Protein AF-A0A7J4AAC1-F1 (afdb_monomer_lite)

Structure (mmCIF, N/CA/C/O backbone):
data_AF-A0A7J4AAC1-F1
#
_entry.id   AF-A0A7J4AAC1-F1
#
loop_
_atom_site.group_PDB
_atom_site.id
_atom_site.type_symbol
_atom_site.label_atom_id
_atom_site.label_alt_id
_atom_site.label_comp_id
_atom_site.label_asym_id
_atom_site.label_entity_id
_atom_site.label_seq_id
_atom_site.pdbx_PDB_ins_code
_atom_site.Cartn_x
_atom_site.Cartn_y
_atom_site.Cartn_z
_atom_site.occupancy
_atom_site.B_iso_or_equiv
_atom_site.auth_seq_id
_atom_site.auth_comp_id
_atom_site.auth_asym_id
_atom_site.auth_atom_id
_atom_site.pdbx_PDB_model_num
ATOM 1 N N . MET A 1 1 ? 1.947 -6.680 22.560 1.00 79.69 1 MET A N 1
ATOM 2 C CA . MET A 1 1 ? 0.975 -6.031 21.666 1.00 79.69 1 MET A CA 1
ATOM 3 C C . MET A 1 1 ? -0.283 -5.597 22.413 1.00 79.69 1 MET A C 1
ATOM 5 O O . MET A 1 1 ? -0.736 -4.481 22.220 1.00 79.69 1 MET A O 1
ATOM 9 N N . ASP A 1 2 ? -0.799 -6.415 23.330 1.00 78.94 2 ASP A N 1
ATOM 10 C CA . ASP A 1 2 ? -2.091 -6.221 24.012 1.00 78.94 2 ASP A CA 1
ATOM 11 C C . ASP A 1 2 ? -2.290 -4.839 24.656 1.00 78.94 2 ASP A C 1
ATOM 13 O O . ASP A 1 2 ? -3.347 -4.232 24.503 1.00 78.94 2 ASP A O 1
ATOM 17 N N . LYS A 1 3 ? -1.264 -4.293 25.327 1.00 81.19 3 LYS A N 1
ATOM 18 C CA . LYS A 1 3 ? -1.323 -2.933 25.897 1.00 81.19 3 LYS A CA 1
ATOM 19 C C . LYS A 1 3 ? -1.555 -1.856 24.833 1.00 81.19 3 LYS A C 1
ATOM 21 O O . LYS A 1 3 ? -2.343 -0.943 25.052 1.00 81.19 3 LYS A O 1
ATOM 26 N N . GLU A 1 4 ? -0.898 -1.979 23.679 1.00 81.88 4 GLU A N 1
ATOM 27 C CA . GLU A 1 4 ? -1.064 -1.025 22.579 1.00 81.88 4 GLU A CA 1
ATOM 28 C C . GLU A 1 4 ? -2.463 -1.157 21.963 1.00 81.88 4 GLU A C 1
ATOM 30 O O . GLU A 1 4 ? -3.120 -0.151 21.732 1.00 81.88 4 GLU A O 1
ATOM 35 N N . ILE A 1 5 ? -2.978 -2.382 21.802 1.00 86.69 5 ILE A N 1
ATOM 36 C CA . ILE A 1 5 ? -4.355 -2.635 21.340 1.00 86.69 5 ILE A CA 1
ATOM 37 C C . ILE A 1 5 ? -5.388 -1.953 22.249 1.00 86.69 5 ILE A C 1
ATOM 39 O O . ILE A 1 5 ? -6.292 -1.264 21.771 1.00 86.69 5 ILE A O 1
ATOM 43 N N . ILE A 1 6 ? -5.232 -2.099 23.566 1.00 84.50 6 ILE A N 1
ATOM 44 C CA . ILE A 1 6 ? -6.117 -1.473 24.554 1.00 84.50 6 ILE A CA 1
ATOM 45 C C . ILE A 1 6 ? -6.050 0.055 24.457 1.00 84.50 6 ILE A C 1
ATOM 47 O O . ILE A 1 6 ? -7.084 0.727 24.427 1.00 84.50 6 ILE A O 1
ATOM 51 N N . LYS A 1 7 ? -4.837 0.606 24.374 1.00 85.25 7 LYS A N 1
ATOM 52 C CA . LYS A 1 7 ? -4.599 2.044 24.222 1.00 85.25 7 LYS A CA 1
ATOM 53 C C . LYS A 1 7 ? -5.258 2.597 22.956 1.00 85.25 7 LYS A C 1
ATOM 55 O O . LYS A 1 7 ? -5.884 3.652 23.009 1.00 85.25 7 LYS A O 1
ATOM 60 N N . ILE A 1 8 ? -5.170 1.873 21.842 1.00 88.00 8 ILE A N 1
ATOM 61 C CA . ILE A 1 8 ? -5.812 2.238 20.576 1.00 88.00 8 ILE A CA 1
ATOM 62 C C . ILE A 1 8 ? -7.337 2.245 20.715 1.00 88.00 8 ILE A C 1
ATOM 64 O O . ILE A 1 8 ? -7.974 3.235 20.367 1.00 88.00 8 ILE A O 1
ATOM 68 N N . SER A 1 9 ? -7.930 1.190 21.278 1.00 87.00 9 SER A N 1
ATOM 69 C CA . SER A 1 9 ? -9.380 1.125 21.514 1.00 87.00 9 SER A CA 1
ATOM 70 C C . SER A 1 9 ? -9.881 2.286 22.389 1.00 87.00 9 SER A C 1
ATOM 72 O O . SER A 1 9 ? -10.909 2.895 22.090 1.00 87.00 9 SER A O 1
ATOM 74 N N . ASN A 1 10 ? -9.133 2.651 23.436 1.00 85.75 10 ASN A N 1
ATOM 75 C CA . ASN A 1 10 ? -9.459 3.800 24.284 1.00 85.75 10 ASN A CA 1
ATOM 76 C C . ASN A 1 10 ? -9.361 5.127 23.524 1.00 85.75 10 ASN A C 1
ATOM 78 O O . ASN A 1 10 ? -10.278 5.939 23.615 1.00 85.75 10 ASN A O 1
ATOM 82 N N . PHE A 1 11 ? -8.299 5.320 22.738 1.00 89.38 11 PHE A N 1
ATOM 83 C CA . PHE A 1 11 ? -8.146 6.500 21.891 1.00 89.38 11 PHE A CA 1
ATOM 84 C C . PHE A 1 11 ? -9.353 6.685 20.958 1.00 89.38 11 PHE A C 1
ATOM 86 O O . PHE A 1 11 ? -9.901 7.783 20.883 1.00 89.38 11 PHE A O 1
ATOM 93 N N . LEU A 1 12 ? -9.806 5.624 20.284 1.00 91.50 12 LEU A N 1
ATOM 94 C CA . LEU A 1 12 ? -10.961 5.685 19.378 1.00 91.50 12 LEU A CA 1
ATOM 95 C C . LEU A 1 12 ? -12.244 6.075 20.122 1.00 91.50 12 LEU A C 1
ATOM 97 O O . LEU A 1 12 ? -12.982 6.948 19.672 1.00 91.50 12 LEU A O 1
ATOM 101 N N . TYR A 1 13 ? -12.469 5.477 21.294 1.00 89.19 13 TYR A N 1
ATOM 102 C CA . TYR A 1 13 ? -13.625 5.779 22.135 1.00 89.19 13 TYR A CA 1
ATOM 103 C C . TYR A 1 13 ? -13.633 7.234 22.629 1.00 89.19 13 TYR A C 1
ATOM 105 O O . TYR A 1 13 ? -14.651 7.918 22.542 1.00 89.19 13 TYR A O 1
ATOM 113 N N . GLU A 1 14 ? -12.498 7.734 23.121 1.00 88.88 14 GLU A N 1
ATOM 114 C CA . GLU A 1 14 ? -12.356 9.121 23.584 1.00 88.88 14 GLU A CA 1
ATOM 115 C C . GLU A 1 14 ? -12.574 10.133 22.453 1.00 88.88 14 GLU A C 1
ATOM 117 O O . GLU A 1 14 ? -13.123 11.213 22.679 1.00 88.88 14 GLU A O 1
ATOM 122 N N . ASN A 1 15 ? -12.205 9.758 21.227 1.00 89.19 15 ASN A N 1
ATOM 123 C CA . ASN A 1 15 ? -12.440 10.550 20.024 1.00 89.19 15 ASN A CA 1
ATOM 124 C C . ASN A 1 15 ? -13.835 10.344 19.418 1.00 89.19 15 ASN A C 1
ATOM 126 O O . ASN A 1 15 ? -14.109 10.904 18.359 1.00 89.19 15 ASN A O 1
ATOM 130 N N . LYS A 1 16 ? -14.725 9.604 20.096 1.00 91.06 16 LYS A N 1
ATOM 131 C CA . LYS A 1 16 ? -16.104 9.340 19.661 1.00 91.06 16 LYS A CA 1
ATOM 132 C C . LYS A 1 16 ? -16.176 8.739 18.253 1.00 91.06 16 LYS A C 1
ATOM 134 O O . LYS A 1 16 ? -17.040 9.126 17.475 1.00 91.06 16 LYS A O 1
ATOM 139 N N . ALA A 1 17 ? -15.252 7.838 17.925 1.00 93.81 17 ALA A N 1
ATOM 140 C CA . ALA A 1 17 ? -15.344 7.071 16.690 1.00 93.81 17 ALA A CA 1
ATOM 141 C C . ALA A 1 17 ? -16.628 6.230 16.700 1.00 93.81 17 ALA A C 1
ATOM 143 O O . ALA A 1 17 ? -16.929 5.587 17.706 1.00 93.81 17 ALA A O 1
ATOM 144 N N . GLU A 1 18 ? -17.346 6.229 15.585 1.00 94.94 18 GLU A N 1
ATOM 145 C CA . GLU A 1 18 ? -18.536 5.412 15.355 1.00 94.94 18 GLU A CA 1
ATOM 146 C C . GLU A 1 18 ? -18.177 4.194 14.504 1.00 94.94 18 GLU A C 1
ATOM 148 O O . GLU A 1 18 ? -18.580 3.084 14.839 1.00 94.94 18 GLU A O 1
ATOM 153 N N . ILE A 1 19 ? -17.353 4.379 13.463 1.00 96.69 19 ILE A N 1
ATOM 154 C CA . ILE A 1 19 ? -16.975 3.311 12.526 1.00 96.69 19 ILE A CA 1
ATOM 155 C C . ILE A 1 19 ? -15.467 3.332 12.253 1.00 96.69 19 ILE A C 1
ATOM 157 O O . ILE A 1 19 ? -14.883 4.371 11.929 1.00 96.69 19 ILE A O 1
ATOM 161 N N . VAL A 1 20 ? -14.821 2.166 12.334 1.00 97.38 20 VAL A N 1
ATOM 162 C CA . VAL A 1 20 ? -13.373 2.007 12.138 1.00 97.38 20 VAL A CA 1
ATOM 163 C C . VAL A 1 20 ? -13.073 0.909 11.123 1.00 97.38 20 VAL A C 1
ATOM 165 O O . VAL A 1 20 ? -13.526 -0.223 11.262 1.00 97.38 20 VAL A O 1
ATOM 168 N N . ALA A 1 21 ? -12.247 1.213 10.120 1.00 97.75 21 ALA A N 1
ATOM 169 C CA . ALA A 1 21 ? -11.727 0.200 9.205 1.00 97.75 21 ALA A CA 1
ATOM 170 C C . ALA A 1 21 ? -10.462 -0.449 9.772 1.00 97.75 21 ALA A C 1
ATOM 172 O O . ALA A 1 21 ? -9.543 0.258 10.181 1.00 97.75 21 ALA A O 1
ATOM 173 N N . VAL A 1 22 ? -10.371 -1.778 9.746 1.00 97.38 22 VAL A N 1
ATOM 174 C CA . VAL A 1 22 ? -9.197 -2.519 10.231 1.00 97.38 22 VAL A CA 1
ATOM 175 C C . VAL A 1 22 ? -8.689 -3.463 9.146 1.00 97.38 22 VAL A C 1
ATOM 177 O O . VAL A 1 22 ? -9.465 -4.197 8.541 1.00 97.38 22 VAL A O 1
ATOM 180 N N . CYS A 1 23 ? -7.381 -3.461 8.890 1.00 95.50 23 CYS A N 1
ATOM 181 C CA . CYS A 1 23 ? -6.723 -4.418 8.000 1.00 95.50 23 CYS A CA 1
ATOM 182 C C . CYS A 1 23 ? -5.406 -4.916 8.604 1.00 95.50 23 CYS A C 1
ATOM 184 O O . CYS A 1 23 ? -4.897 -4.331 9.565 1.00 95.50 23 CYS A O 1
ATOM 186 N N . TYR A 1 24 ? -4.853 -5.999 8.061 1.00 93.88 24 TYR A N 1
ATOM 187 C CA . TYR A 1 24 ? -3.581 -6.559 8.522 1.00 93.88 24 TYR A CA 1
ATOM 188 C C . TYR A 1 24 ? -2.641 -6.915 7.369 1.00 93.88 24 TYR A C 1
ATOM 190 O O . TYR A 1 24 ? -3.056 -6.993 6.214 1.00 93.88 24 TYR A O 1
ATOM 198 N N . ASP A 1 25 ? -1.360 -7.121 7.675 1.00 87.25 25 ASP A N 1
ATOM 199 C CA . ASP A 1 25 ? -0.344 -7.393 6.654 1.00 87.25 25 ASP A CA 1
ATOM 200 C C . ASP A 1 25 ? -0.417 -8.804 6.051 1.00 87.25 25 ASP A C 1
ATOM 202 O O . ASP A 1 25 ? 0.127 -9.026 4.978 1.00 87.25 25 ASP A O 1
ATOM 206 N N . GLY A 1 26 ? -1.135 -9.745 6.665 1.00 87.38 26 GLY A N 1
ATOM 207 C CA . GLY A 1 26 ? -1.205 -11.143 6.226 1.00 87.38 26 GLY A CA 1
ATOM 208 C C . GLY A 1 26 ? -0.338 -12.109 7.035 1.00 87.38 26 GLY A C 1
ATOM 209 O O . GLY A 1 26 ? -0.399 -13.310 6.781 1.00 87.38 26 GLY A O 1
ATOM 210 N N . SER A 1 27 ? 0.442 -11.625 8.007 1.00 87.12 27 SER A N 1
ATOM 211 C CA . SER A 1 27 ? 1.155 -12.480 8.964 1.00 87.12 27 SER A CA 1
ATOM 212 C C . SER A 1 27 ? 0.205 -13.081 10.009 1.00 87.12 27 SER A C 1
ATOM 214 O O . SER A 1 27 ? -0.810 -12.483 10.374 1.00 87.12 27 SER A O 1
ATOM 216 N N . GLU A 1 28 ? 0.542 -14.265 10.533 1.00 87.38 28 GLU A N 1
ATOM 217 C CA . GLU A 1 28 ? -0.272 -14.948 11.554 1.00 87.38 28 GLU A CA 1
ATOM 218 C C . GLU A 1 28 ? -0.384 -14.137 12.853 1.00 87.38 28 GLU A C 1
ATOM 220 O O . GLU A 1 28 ? -1.451 -14.074 13.468 1.00 87.38 28 GLU A O 1
ATOM 225 N N . ILE A 1 29 ? 0.709 -13.479 13.256 1.00 88.19 29 ILE A N 1
ATOM 226 C CA . ILE A 1 29 ? 0.737 -12.625 14.448 1.00 88.19 29 ILE A CA 1
ATOM 227 C C . ILE A 1 29 ? -0.182 -11.421 14.240 1.00 88.19 29 ILE A C 1
ATOM 229 O O . ILE A 1 29 ? -1.033 -11.158 15.091 1.00 88.19 29 ILE A O 1
ATOM 233 N N . ALA A 1 30 ? -0.086 -10.743 13.090 1.00 89.75 30 ALA A N 1
ATOM 234 C CA . ALA A 1 30 ? -0.961 -9.616 12.791 1.00 89.75 30 ALA A CA 1
ATOM 235 C C . ALA A 1 30 ? -2.430 -10.038 12.685 1.00 89.75 30 ALA A C 1
ATOM 237 O O . ALA A 1 30 ? -3.295 -9.302 13.145 1.00 89.75 30 ALA A O 1
ATOM 238 N N . PHE A 1 31 ? -2.733 -11.228 12.153 1.00 91.94 31 PHE A N 1
ATOM 239 C CA . PHE A 1 31 ? -4.098 -11.761 12.126 1.00 91.94 31 PHE A CA 1
ATOM 240 C C . PHE A 1 31 ? -4.674 -11.929 13.538 1.00 91.94 31 PHE A C 1
ATOM 242 O O . PHE A 1 31 ? -5.797 -11.496 13.813 1.00 91.94 31 PHE A O 1
ATOM 249 N N . ARG A 1 32 ? -3.902 -12.520 14.460 1.00 91.81 32 ARG A N 1
ATOM 250 C CA . ARG A 1 32 ? -4.305 -12.654 15.867 1.00 91.81 32 ARG A CA 1
ATOM 251 C C . ARG A 1 32 ? -4.541 -11.285 16.503 1.00 91.81 32 ARG A C 1
ATOM 253 O O . ARG A 1 32 ? -5.591 -11.061 17.105 1.00 91.81 32 ARG A O 1
ATOM 260 N N . ASP A 1 33 ? -3.579 -10.382 16.356 1.00 92.19 33 ASP A N 1
ATOM 261 C CA . ASP A 1 33 ? -3.590 -9.073 17.007 1.00 92.19 33 ASP A CA 1
ATOM 262 C C . ASP A 1 33 ? -4.703 -8.173 16.439 1.00 92.19 33 ASP A C 1
ATOM 264 O O . ASP A 1 33 ? -5.372 -7.460 17.187 1.00 92.19 33 ASP A O 1
ATOM 268 N N . LYS A 1 34 ? -4.994 -8.294 15.139 1.00 94.88 34 LYS A N 1
ATOM 269 C CA . LYS A 1 34 ? -6.140 -7.670 14.473 1.00 94.88 34 LYS A CA 1
ATOM 270 C C . LYS A 1 34 ? -7.463 -8.157 15.051 1.00 94.88 34 LYS A C 1
ATOM 272 O O . LYS A 1 34 ? -8.285 -7.331 15.426 1.00 94.88 34 LYS A O 1
ATOM 277 N N . ASN A 1 35 ? -7.675 -9.468 15.174 1.00 93.06 35 ASN A N 1
ATOM 278 C CA . ASN A 1 35 ? -8.932 -9.992 15.726 1.00 93.06 35 ASN A CA 1
ATOM 279 C C . ASN A 1 35 ? -9.130 -9.585 17.195 1.00 93.06 35 ASN A C 1
ATOM 281 O O . ASN A 1 35 ? -10.248 -9.280 17.610 1.00 93.06 35 ASN A O 1
ATOM 285 N N . LEU A 1 36 ? -8.044 -9.539 17.975 1.00 92.38 36 LEU A N 1
ATOM 286 C CA . LEU A 1 36 ? -8.092 -9.040 19.347 1.00 92.38 36 LEU A CA 1
ATOM 287 C C . LEU A 1 36 ? -8.485 -7.557 19.378 1.00 92.38 36 LEU A C 1
ATOM 289 O O . LEU A 1 36 ? -9.367 -7.171 20.142 1.00 92.38 36 LEU A O 1
ATOM 293 N N . LEU A 1 37 ? -7.872 -6.735 18.525 1.00 93.12 37 LEU A N 1
ATOM 294 C CA . LEU A 1 37 ? -8.197 -5.318 18.401 1.00 93.12 37 LEU A CA 1
ATOM 295 C C . LEU A 1 37 ? -9.662 -5.085 18.022 1.00 93.12 37 LEU A C 1
ATOM 297 O O . LEU A 1 37 ? -10.329 -4.293 18.684 1.00 93.12 37 LEU A O 1
ATOM 301 N N . GLU A 1 38 ? -10.180 -5.790 17.016 1.00 94.44 38 GLU A N 1
ATOM 302 C CA . GLU A 1 38 ? -11.588 -5.688 16.615 1.00 94.44 38 GLU A CA 1
ATOM 303 C C . GLU A 1 38 ? -12.532 -6.008 17.776 1.00 94.44 38 GLU A C 1
ATOM 305 O O . GLU A 1 38 ? -13.480 -5.266 18.017 1.00 94.44 38 GLU A O 1
ATOM 310 N N . ALA A 1 39 ? -12.238 -7.053 18.555 1.00 89.88 39 ALA A N 1
ATOM 311 C CA . ALA A 1 39 ? -13.032 -7.399 19.731 1.00 89.88 39 ALA A CA 1
ATOM 312 C C . ALA A 1 39 ? -13.051 -6.271 20.778 1.00 89.88 39 ALA A C 1
ATOM 314 O O . ALA A 1 39 ? -14.107 -5.963 21.334 1.00 89.88 39 ALA A O 1
ATOM 315 N N . TYR A 1 40 ? -11.911 -5.615 21.025 1.00 91.06 40 TYR A N 1
ATOM 316 C CA . TYR A 1 40 ? -11.848 -4.460 21.926 1.00 91.06 40 TYR A CA 1
ATOM 317 C C . TYR A 1 40 ? -12.611 -3.246 21.384 1.00 91.06 40 TYR A C 1
ATOM 319 O O . TYR A 1 40 ? -13.262 -2.555 22.165 1.00 91.06 40 TYR A O 1
ATOM 327 N N . ILE A 1 41 ? -12.545 -2.977 20.078 1.00 92.81 41 ILE A N 1
ATOM 328 C CA . ILE A 1 41 ? -13.261 -1.870 19.421 1.00 92.81 41 ILE A CA 1
ATOM 329 C C . ILE A 1 41 ? -14.776 -2.095 19.502 1.00 92.81 41 ILE A C 1
ATOM 331 O O . ILE A 1 41 ? -15.488 -1.256 20.053 1.00 92.81 41 ILE A O 1
ATOM 335 N N . MET A 1 42 ? -15.258 -3.266 19.081 1.00 92.38 42 MET A N 1
ATOM 336 C CA . MET A 1 42 ? -16.681 -3.617 19.168 1.00 92.38 42 MET A CA 1
ATOM 337 C C . MET A 1 42 ? -17.173 -3.624 20.618 1.00 92.38 42 MET A C 1
ATOM 339 O O . MET A 1 42 ? -18.278 -3.170 20.901 1.00 92.38 42 MET A O 1
ATOM 343 N N . GLY A 1 43 ? -16.335 -4.055 21.570 1.00 88.31 43 GLY A N 1
ATOM 344 C CA . GLY A 1 43 ? -16.630 -3.990 23.004 1.00 88.31 43 GLY A CA 1
ATOM 345 C C . GLY A 1 43 ? -16.776 -2.566 23.568 1.00 88.31 43 GLY A C 1
ATOM 346 O O . GLY A 1 43 ? -17.256 -2.401 24.692 1.00 88.31 43 GLY A O 1
ATOM 347 N N . LYS A 1 44 ? -16.380 -1.528 22.815 1.00 87.69 44 LYS A N 1
ATOM 348 C CA . LYS A 1 44 ? -16.655 -0.113 23.125 1.00 87.69 44 LYS A CA 1
ATOM 349 C C . LYS A 1 44 ? -17.946 0.413 22.484 1.00 87.69 44 LYS A C 1
ATOM 351 O O . LYS A 1 44 ? -18.303 1.557 22.770 1.00 87.69 44 LYS A O 1
ATOM 356 N N . GLY A 1 45 ? -18.635 -0.402 21.684 1.00 89.69 45 GLY A N 1
ATOM 357 C CA . GLY A 1 45 ? -19.804 0.004 20.902 1.00 89.69 45 GLY A CA 1
ATOM 358 C C . GLY A 1 45 ? -19.441 0.731 19.607 1.00 89.69 45 GLY A C 1
ATOM 359 O O . GLY A 1 45 ? -20.198 1.588 19.177 1.00 89.69 45 GLY A O 1
ATOM 360 N N . ILE A 1 46 ? -18.259 0.454 19.050 1.00 93.69 46 ILE A N 1
ATOM 361 C CA . ILE A 1 46 ? -17.758 1.058 17.810 1.00 93.69 46 ILE A CA 1
ATOM 362 C C . ILE A 1 46 ? -17.824 -0.004 16.712 1.00 93.69 46 ILE A C 1
ATOM 364 O O . ILE A 1 46 ? -17.336 -1.121 16.918 1.00 93.69 46 ILE A O 1
ATOM 368 N N . ASP A 1 47 ? -18.393 0.341 15.564 1.00 96.75 47 ASP A N 1
ATOM 369 C CA . ASP A 1 47 ? -18.534 -0.568 14.433 1.00 96.75 47 ASP A CA 1
ATOM 370 C C . ASP A 1 47 ? -17.192 -0.785 13.725 1.00 96.75 47 ASP A C 1
ATOM 372 O O . ASP A 1 47 ? -16.328 0.098 13.651 1.00 96.75 47 ASP A O 1
ATOM 376 N N . VAL A 1 48 ? -17.011 -1.986 13.183 1.00 97.69 48 VAL A N 1
ATOM 377 C CA . VAL A 1 48 ? -15.781 -2.415 12.518 1.00 97.69 48 VAL A CA 1
ATOM 378 C C . VAL A 1 48 ? -16.050 -2.779 11.063 1.00 97.69 48 VAL A C 1
ATOM 380 O O . VAL A 1 48 ? -16.857 -3.658 10.758 1.00 97.69 48 VAL A O 1
ATOM 383 N N . ILE A 1 49 ? -15.273 -2.176 10.163 1.00 97.75 49 ILE A N 1
ATOM 384 C CA . ILE A 1 49 ? -15.144 -2.613 8.772 1.00 97.75 49 ILE A CA 1
ATOM 385 C C . ILE A 1 49 ? -13.869 -3.445 8.619 1.00 97.75 49 ILE A C 1
ATOM 387 O O . ILE A 1 49 ? -12.754 -2.918 8.591 1.00 97.75 49 ILE A O 1
ATOM 391 N N . ASP A 1 50 ? -14.035 -4.752 8.461 1.00 96.69 50 ASP A N 1
ATOM 392 C CA . ASP A 1 50 ? -12.950 -5.698 8.220 1.00 96.69 50 ASP A CA 1
ATOM 393 C C . ASP A 1 50 ? -12.495 -5.649 6.761 1.00 96.69 50 ASP A C 1
ATOM 395 O O . ASP A 1 50 ? -13.206 -6.086 5.847 1.00 96.69 50 ASP A O 1
ATOM 399 N N . CYS A 1 51 ? -11.295 -5.115 6.553 1.00 95.88 51 CYS A N 1
ATOM 400 C CA . CYS A 1 51 ? -10.670 -4.972 5.243 1.00 95.88 51 CYS A CA 1
ATOM 401 C C . CYS A 1 51 ? -9.759 -6.153 4.861 1.00 95.88 51 CYS A C 1
ATOM 403 O O . CYS A 1 51 ? -9.110 -6.088 3.814 1.00 95.88 51 CYS A O 1
ATOM 405 N N . ASP A 1 52 ? -9.699 -7.207 5.687 1.00 92.62 52 ASP A N 1
ATOM 406 C CA . ASP A 1 52 ? -8.819 -8.372 5.518 1.00 92.62 52 ASP A CA 1
ATOM 407 C C . ASP A 1 52 ? -7.338 -7.960 5.297 1.00 92.62 52 ASP A C 1
ATOM 409 O O . ASP A 1 52 ? -6.844 -7.011 5.918 1.00 92.62 52 ASP A O 1
ATOM 413 N N . ILE A 1 53 ? -6.597 -8.686 4.453 1.00 92.88 53 ILE A N 1
ATOM 414 C CA . ILE A 1 53 ? -5.196 -8.407 4.134 1.00 92.88 53 ILE A CA 1
ATOM 415 C C . ILE A 1 53 ? -5.107 -7.182 3.228 1.00 92.88 53 ILE A C 1
ATOM 417 O O . ILE A 1 53 ? -5.605 -7.191 2.096 1.00 92.88 53 ILE A O 1
ATOM 421 N N . CYS A 1 54 ? -4.407 -6.149 3.688 1.00 91.75 54 CYS A N 1
ATOM 422 C CA . CYS A 1 54 ? -4.186 -4.945 2.902 1.00 91.75 54 CYS A CA 1
ATOM 423 C C . CYS A 1 54 ? -2.884 -4.237 3.293 1.00 91.75 54 CYS A C 1
ATOM 425 O O . CYS A 1 54 ? -2.419 -4.322 4.428 1.00 91.75 54 CYS A O 1
ATOM 427 N N . ALA A 1 55 ? -2.267 -3.538 2.338 1.00 90.00 55 ALA A N 1
ATOM 428 C CA . ALA A 1 55 ? -1.092 -2.722 2.628 1.00 90.00 55 ALA A CA 1
ATOM 429 C C . ALA A 1 55 ? -1.500 -1.372 3.231 1.00 90.00 55 ALA A C 1
ATOM 431 O O . ALA A 1 55 ? -2.608 -0.874 3.015 1.00 90.00 55 ALA A O 1
ATOM 432 N N . LEU A 1 56 ? -0.568 -0.736 3.936 1.00 89.62 56 LEU A N 1
ATOM 433 C CA . LEU A 1 56 ? -0.811 0.523 4.633 1.00 89.62 56 LEU A CA 1
ATOM 434 C C . LEU A 1 56 ? -1.222 1.641 3.654 1.00 89.62 56 LEU A C 1
ATOM 436 O O . LEU A 1 56 ? -2.170 2.385 3.906 1.00 89.62 56 LEU A O 1
ATOM 440 N N . ASN A 1 57 ? -0.581 1.716 2.485 1.00 86.56 57 ASN A N 1
ATOM 441 C CA . ASN A 1 57 ? -0.958 2.674 1.442 1.00 86.56 57 ASN A CA 1
ATOM 442 C C . ASN A 1 57 ? -2.340 2.392 0.822 1.00 86.56 57 ASN A C 1
ATOM 444 O O . ASN A 1 57 ? -3.052 3.331 0.466 1.00 86.56 57 ASN A O 1
ATOM 448 N N . VAL A 1 58 ? -2.739 1.118 0.732 1.00 93.38 58 VAL A N 1
ATOM 449 C CA . VAL A 1 58 ? -4.051 0.697 0.212 1.00 93.38 58 VAL A CA 1
ATOM 450 C C . VAL A 1 58 ? -5.169 1.156 1.145 1.00 93.38 58 VAL A C 1
ATOM 452 O O . VAL A 1 58 ? -6.160 1.720 0.673 1.00 93.38 58 VAL A O 1
ATOM 455 N N . LEU A 1 59 ? -5.001 0.979 2.461 1.00 93.75 59 LEU A N 1
ATOM 456 C CA . LEU A 1 59 ? -5.962 1.476 3.449 1.00 93.75 59 LEU A CA 1
ATOM 457 C C . LEU A 1 59 ? -6.052 3.005 3.412 1.00 93.75 59 LEU A C 1
ATOM 459 O O . LEU A 1 59 ? -7.153 3.545 3.322 1.00 93.75 59 LEU A O 1
ATOM 463 N N . SER A 1 60 ? -4.902 3.693 3.391 1.00 91.94 60 SER A N 1
ATOM 464 C CA . SER A 1 60 ? -4.814 5.162 3.324 1.00 91.94 60 SER A CA 1
ATOM 465 C C . SER A 1 60 ? -5.632 5.738 2.167 1.00 91.94 60 SER A C 1
ATOM 467 O O . SER A 1 60 ? -6.436 6.647 2.362 1.00 91.94 60 SER A O 1
ATOM 469 N N . ALA A 1 61 ? -5.495 5.158 0.976 1.00 91.81 61 ALA A N 1
ATOM 470 C CA . ALA A 1 61 ? -6.227 5.583 -0.214 1.00 91.81 61 ALA A CA 1
ATOM 471 C C . ALA A 1 61 ? -7.722 5.205 -0.206 1.00 91.81 61 ALA A C 1
ATOM 473 O O . ALA A 1 61 ? -8.515 5.785 -0.949 1.00 91.81 61 ALA A O 1
ATOM 474 N N . SER A 1 62 ? -8.127 4.240 0.625 1.00 94.88 62 SER A N 1
ATOM 475 C CA . SER A 1 62 ? -9.495 3.708 0.645 1.00 94.88 62 SER A CA 1
ATOM 476 C C . SER A 1 62 ? -10.373 4.303 1.748 1.00 94.88 62 SER A C 1
ATOM 478 O O . SER A 1 62 ? -11.592 4.318 1.587 1.00 94.88 62 SER A O 1
ATOM 480 N N . ILE A 1 63 ? -9.794 4.841 2.830 1.00 91.56 63 ILE A N 1
ATOM 481 C CA . ILE A 1 63 ? -10.518 5.329 4.023 1.00 91.56 63 ILE A CA 1
ATOM 482 C C . ILE A 1 63 ? -11.689 6.253 3.684 1.00 91.56 63 ILE A C 1
ATOM 484 O O . ILE A 1 63 ? -12.813 6.015 4.118 1.00 91.56 63 ILE A O 1
ATOM 488 N N . LYS A 1 64 ? -11.469 7.263 2.834 1.00 90.94 64 LYS A N 1
ATOM 489 C CA . LYS A 1 64 ? -12.526 8.222 2.476 1.00 90.94 64 LYS A CA 1
ATOM 490 C C . LYS A 1 64 ? -13.706 7.570 1.743 1.00 90.94 64 LYS A C 1
ATOM 492 O O . LYS A 1 64 ? -14.807 8.104 1.759 1.00 90.94 64 LYS A O 1
ATOM 497 N N . LYS A 1 65 ? -13.475 6.454 1.045 1.00 93.19 65 LYS A N 1
ATOM 498 C CA . LYS A 1 65 ? -14.515 5.692 0.335 1.00 93.19 65 LYS A CA 1
ATOM 499 C C . LYS A 1 65 ? -15.167 4.626 1.204 1.00 93.19 65 LYS A C 1
ATOM 501 O O . LYS A 1 65 ? -16.288 4.235 0.903 1.00 93.19 65 LYS A O 1
ATOM 506 N N . LEU A 1 66 ? -14.465 4.161 2.234 1.00 94.38 66 LEU A N 1
ATOM 507 C CA . LEU A 1 66 ? -15.019 3.279 3.255 1.00 94.38 66 LEU A CA 1
ATOM 508 C C . LEU A 1 66 ? -15.986 4.021 4.188 1.00 94.38 66 LEU A C 1
ATOM 510 O O . LEU A 1 66 ? -16.834 3.360 4.772 1.00 94.38 66 LEU A O 1
ATOM 514 N N . ASP A 1 67 ? -15.888 5.356 4.242 1.00 94.62 67 ASP A N 1
ATOM 515 C CA . ASP A 1 67 ? -16.713 6.246 5.071 1.00 94.62 67 ASP A CA 1
ATOM 516 C C . ASP A 1 67 ? -16.581 5.928 6.566 1.00 94.62 67 ASP A C 1
ATOM 518 O O . ASP A 1 67 ? -17.550 5.682 7.271 1.00 94.62 67 ASP A O 1
ATOM 522 N N . VAL A 1 68 ? -15.326 5.877 7.019 1.00 95.62 68 VAL A N 1
ATOM 523 C CA . VAL A 1 68 ? -14.946 5.564 8.402 1.00 95.62 68 VAL A CA 1
ATOM 524 C C . VAL A 1 68 ? -14.269 6.752 9.072 1.00 95.62 68 VAL A C 1
ATOM 526 O O . VAL A 1 68 ? -13.636 7.583 8.409 1.00 95.62 68 VAL A O 1
ATOM 529 N N . ASP A 1 69 ? -14.333 6.798 10.400 1.00 95.88 69 ASP A N 1
ATOM 530 C CA . ASP A 1 69 ? -13.675 7.833 11.200 1.00 95.88 69 ASP A CA 1
ATOM 531 C C . ASP A 1 69 ? -12.162 7.623 11.260 1.00 95.88 69 ASP A C 1
ATOM 533 O O . ASP A 1 69 ? -11.379 8.579 11.205 1.00 95.88 69 ASP A O 1
ATOM 537 N N . PHE A 1 70 ? -11.751 6.355 11.344 1.00 96.06 70 PHE A N 1
ATOM 538 C CA . PHE A 1 70 ? -10.356 5.947 11.433 1.00 96.06 70 PHE A CA 1
ATOM 539 C C . PHE A 1 70 ? -10.084 4.677 10.628 1.00 96.06 70 PHE A C 1
ATOM 541 O O . PHE A 1 70 ? -10.944 3.809 10.478 1.00 96.06 70 PHE A O 1
ATOM 548 N N . GLY A 1 71 ? -8.850 4.557 10.143 1.00 95.50 71 GLY A N 1
ATOM 549 C CA . GLY A 1 71 ? -8.306 3.308 9.617 1.00 95.50 71 GLY A CA 1
ATOM 550 C C . GLY A 1 71 ? -7.200 2.779 10.520 1.00 95.50 71 GLY A C 1
ATOM 551 O O . GLY A 1 71 ? -6.397 3.560 11.025 1.00 95.50 71 GLY A O 1
ATOM 552 N N . ILE A 1 72 ? -7.127 1.467 10.712 1.00 95.44 72 ILE A N 1
ATOM 553 C CA . ILE A 1 72 ? -6.077 0.811 11.486 1.00 95.44 72 ILE A CA 1
ATOM 554 C C . ILE A 1 72 ? -5.439 -0.290 10.650 1.00 95.44 72 ILE A C 1
ATOM 556 O O . ILE A 1 72 ? -6.123 -1.159 10.115 1.00 95.44 72 ILE A O 1
ATOM 560 N N . SER A 1 73 ? -4.114 -0.264 10.555 1.00 92.06 73 SER A N 1
ATOM 561 C CA . SER A 1 73 ? -3.332 -1.313 9.908 1.00 92.06 73 SER A CA 1
ATOM 562 C C . SER A 1 73 ? -2.464 -2.007 10.944 1.00 92.06 73 SER A C 1
ATOM 564 O O . SER A 1 73 ? -1.649 -1.364 11.610 1.00 92.06 73 SER A O 1
ATOM 566 N N . VAL A 1 74 ? -2.672 -3.313 11.088 1.00 91.06 74 VAL A N 1
ATOM 567 C CA . VAL A 1 74 ? -1.947 -4.183 12.013 1.00 91.06 74 VAL A CA 1
ATOM 568 C C . VAL A 1 74 ? -0.880 -4.950 11.240 1.00 91.06 74 VAL A C 1
ATOM 570 O O . VAL A 1 74 ? -1.175 -5.678 10.297 1.00 91.06 74 VAL A O 1
ATOM 573 N N . LEU A 1 75 ? 0.371 -4.797 11.642 1.00 86.00 75 LEU A N 1
ATOM 574 C CA . LEU A 1 75 ? 1.503 -5.547 11.118 1.00 86.00 75 LEU A CA 1
ATOM 575 C C . LEU A 1 75 ? 2.100 -6.402 12.229 1.00 86.00 75 LEU A C 1
ATOM 577 O O . LEU A 1 75 ? 1.828 -6.166 13.405 1.00 86.00 75 LEU A O 1
ATOM 581 N N . GLU A 1 76 ? 2.955 -7.358 11.865 1.00 80.81 76 GLU A N 1
ATOM 582 C CA . GLU A 1 76 ? 3.520 -8.363 12.781 1.00 80.81 76 GLU A CA 1
ATOM 583 C C . GLU A 1 76 ? 4.033 -7.793 14.123 1.00 80.81 76 GLU A C 1
ATOM 585 O O . GLU A 1 76 ? 3.944 -8.455 15.151 1.00 80.81 76 GLU A O 1
ATOM 590 N N . ASN A 1 77 ? 4.545 -6.555 14.138 1.00 78.56 77 ASN A N 1
ATOM 591 C CA . ASN A 1 77 ? 5.078 -5.904 15.342 1.00 78.56 77 ASN A CA 1
ATOM 592 C C . ASN A 1 77 ? 4.695 -4.421 15.485 1.00 78.56 77 ASN A C 1
ATOM 594 O O . ASN A 1 77 ? 5.241 -3.722 16.338 1.00 78.56 77 ASN A O 1
ATOM 598 N N . GLU A 1 78 ? 3.789 -3.915 14.652 1.00 85.31 78 GLU A N 1
ATOM 599 C CA . GLU A 1 78 ? 3.476 -2.485 14.582 1.00 85.31 78 GLU A CA 1
ATOM 600 C C . GLU A 1 78 ? 1.985 -2.290 14.314 1.00 85.31 78 GLU A C 1
ATOM 602 O O . GLU A 1 78 ? 1.379 -3.064 13.580 1.00 85.31 78 GLU A O 1
ATOM 607 N N . ILE A 1 79 ? 1.393 -1.236 14.873 1.00 88.50 79 ILE A N 1
ATOM 608 C CA . ILE A 1 79 ? 0.023 -0.834 14.550 1.00 88.50 79 ILE A CA 1
ATOM 609 C C . ILE A 1 79 ? 0.042 0.636 14.149 1.00 88.50 79 ILE A C 1
ATOM 611 O O . ILE A 1 79 ? 0.581 1.479 14.867 1.00 88.50 79 ILE A O 1
ATOM 615 N N . PHE A 1 80 ? -0.558 0.945 13.004 1.00 89.00 80 PHE A N 1
ATOM 616 C CA . PHE A 1 80 ? -0.708 2.309 12.510 1.00 89.00 80 PHE A CA 1
ATOM 617 C C . PHE A 1 80 ? -2.171 2.723 12.559 1.00 89.00 80 PHE A C 1
ATOM 619 O O . PHE A 1 80 ? -3.030 1.980 12.091 1.00 89.00 80 PHE A O 1
ATOM 626 N N . ILE A 1 81 ? -2.440 3.931 13.057 1.00 91.69 81 ILE A N 1
ATOM 627 C CA . ILE A 1 81 ? -3.755 4.567 12.949 1.00 91.69 81 ILE A CA 1
ATOM 628 C C . ILE A 1 81 ? -3.701 5.662 11.899 1.00 91.69 81 ILE A C 1
ATOM 630 O O . ILE A 1 81 ? -2.734 6.422 11.825 1.00 91.69 81 ILE A O 1
ATOM 634 N N . MET A 1 82 ? -4.774 5.764 11.130 1.00 90.69 82 MET A N 1
ATOM 635 C CA . MET A 1 82 ? -5.037 6.825 10.183 1.00 90.69 82 MET A CA 1
ATOM 636 C C . MET A 1 82 ? -6.306 7.578 10.554 1.00 90.69 82 MET A C 1
ATOM 638 O O . MET A 1 82 ? -7.287 6.966 10.971 1.00 90.69 82 MET A O 1
ATOM 642 N N . ASN A 1 83 ? -6.303 8.894 10.359 1.00 90.81 83 ASN A N 1
ATOM 643 C CA . ASN A 1 83 ? -7.526 9.694 10.440 1.00 90.81 83 ASN A CA 1
ATOM 644 C C . ASN A 1 83 ? -8.452 9.432 9.233 1.00 90.81 83 ASN A C 1
ATOM 646 O O . ASN A 1 83 ? -8.056 8.781 8.266 1.00 90.81 83 ASN A O 1
ATOM 650 N N . ARG A 1 84 ? -9.651 10.027 9.241 1.00 92.31 84 ARG A N 1
ATOM 651 C CA . ARG A 1 84 ? -10.642 9.971 8.144 1.00 92.31 84 ARG A CA 1
ATOM 652 C C . ARG A 1 84 ? -10.160 10.443 6.765 1.00 92.31 84 ARG A C 1
ATOM 654 O O . ARG A 1 84 ? -10.885 10.319 5.779 1.00 92.31 84 ARG A O 1
ATOM 661 N N . TYR A 1 85 ? -8.981 11.055 6.684 1.00 89.62 85 TYR A N 1
ATOM 662 C CA . TYR A 1 85 ? -8.367 11.467 5.424 1.00 89.62 85 TYR A CA 1
ATOM 663 C C . TYR A 1 85 ? -7.355 10.437 4.918 1.00 89.62 85 TYR A C 1
ATOM 665 O O . TYR A 1 85 ? -7.017 10.467 3.745 1.00 89.62 85 TYR A O 1
ATOM 673 N N . GLY A 1 86 ? -6.925 9.489 5.753 1.00 85.25 86 GLY A N 1
ATOM 674 C CA . GLY A 1 86 ? -5.899 8.502 5.427 1.00 85.25 86 GLY A CA 1
ATOM 675 C C . GLY A 1 86 ? -4.495 8.887 5.888 1.00 85.25 86 GLY A C 1
ATOM 676 O O . GLY A 1 86 ? -3.525 8.238 5.492 1.00 85.25 86 GLY A O 1
ATOM 677 N N . GLU A 1 87 ? -4.355 9.928 6.711 1.00 88.00 87 GLU A N 1
ATOM 678 C CA . GLU A 1 87 ? -3.069 10.361 7.265 1.00 88.00 87 GLU A CA 1
ATOM 679 C C . GLU A 1 87 ? -2.719 9.570 8.518 1.00 88.00 87 GLU A C 1
ATOM 681 O O . GLU A 1 87 ? -3.532 9.486 9.436 1.00 88.00 87 GLU A O 1
ATOM 686 N N . ILE A 1 88 ? -1.488 9.056 8.588 1.00 86.38 88 ILE A N 1
ATOM 687 C CA . ILE A 1 88 ? -0.983 8.363 9.777 1.00 86.38 88 ILE A CA 1
ATOM 688 C C . ILE A 1 88 ? -0.844 9.350 10.940 1.00 86.38 88 ILE A C 1
ATOM 690 O O . ILE A 1 88 ? -0.170 10.374 10.813 1.00 86.38 88 ILE A O 1
ATOM 694 N N . ILE A 1 89 ? -1.418 9.000 12.090 1.00 85.88 89 ILE A N 1
ATOM 695 C CA . ILE A 1 89 ? -1.354 9.785 13.327 1.00 85.88 89 ILE A CA 1
ATOM 696 C C . ILE A 1 89 ? -0.555 9.052 14.413 1.00 85.88 89 ILE A C 1
ATOM 698 O O . ILE A 1 89 ? -0.562 7.825 14.494 1.00 85.88 89 ILE A O 1
ATOM 702 N N . LYS A 1 90 ? 0.155 9.809 15.261 1.00 70.94 90 LYS A N 1
ATOM 703 C CA . LYS A 1 90 ? 0.879 9.277 16.430 1.00 70.94 90 LYS A CA 1
ATOM 704 C C . LYS A 1 90 ? 0.000 9.353 17.677 1.00 70.94 90 LYS A C 1
ATOM 706 O O . LYS A 1 90 ? -0.614 10.388 17.918 1.00 70.94 90 LYS A O 1
ATOM 711 N N . ILE A 1 91 ? 0.009 8.304 18.500 1.00 61.44 91 ILE A N 1
ATOM 712 C CA . ILE A 1 91 ? -0.767 8.242 19.747 1.00 61.44 91 ILE A CA 1
ATOM 713 C C . ILE A 1 91 ? 0.163 8.317 2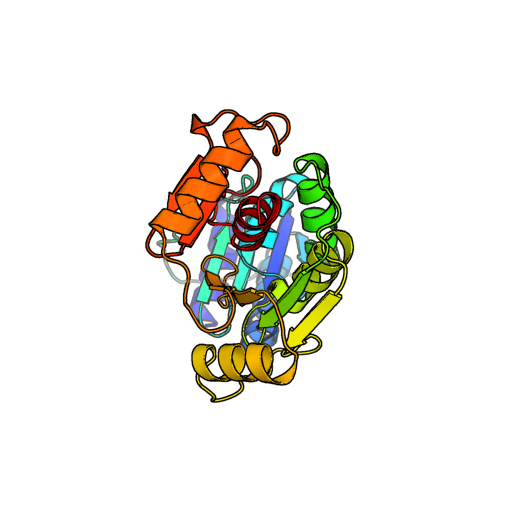0.963 1.00 61.44 91 ILE A C 1
ATOM 715 O O . ILE A 1 91 ? 0.990 7.426 21.175 1.00 61.44 91 ILE A O 1
ATOM 719 N N . ASN A 1 92 ? -0.050 9.316 21.822 1.00 51.19 92 ASN A N 1
ATOM 720 C CA . ASN A 1 92 ? 0.541 9.408 23.163 1.00 51.19 92 ASN A CA 1
ATOM 721 C C . ASN A 1 92 ? -0.582 9.263 24.213 1.00 51.19 92 ASN A C 1
ATOM 723 O O . ASN A 1 92 ? -1.565 9.988 24.102 1.00 51.19 92 ASN A O 1
ATOM 727 N N . GLY A 1 93 ? -0.463 8.404 25.242 1.00 47.62 93 GLY A N 1
ATOM 728 C CA . GLY A 1 93 ? -1.444 8.389 26.355 1.00 47.62 93 GLY A CA 1
ATOM 729 C C . GLY A 1 93 ? -1.659 7.065 27.111 1.00 47.62 93 GLY A C 1
ATOM 730 O O . GLY A 1 93 ? -1.253 6.030 26.604 1.00 47.62 93 GLY A O 1
ATOM 731 N N . LYS A 1 94 ? -2.260 7.168 28.319 1.00 36.84 94 LYS A N 1
ATOM 732 C CA . LYS A 1 94 ? -2.231 6.307 29.542 1.00 36.84 94 LYS A CA 1
ATOM 733 C C . LYS A 1 94 ? -2.999 4.961 29.524 1.00 36.84 94 LYS A C 1
ATOM 735 O O . LYS A 1 94 ? -3.929 4.774 28.750 1.00 36.84 94 LYS A O 1
ATOM 740 N N . ASP A 1 95 ? -2.654 4.102 30.497 1.00 43.34 95 ASP A N 1
ATOM 741 C CA . ASP A 1 95 ? -3.341 2.853 30.881 1.00 43.34 95 ASP A CA 1
ATOM 742 C C . ASP A 1 95 ? -4.494 3.080 31.891 1.00 43.34 95 ASP A C 1
ATOM 744 O O . ASP A 1 95 ? -4.290 3.758 32.896 1.00 43.34 95 ASP A O 1
ATOM 748 N N . GLU A 1 96 ? -5.666 2.474 31.641 1.00 32.94 96 GLU A N 1
ATOM 749 C CA . GLU A 1 96 ? -6.568 1.745 32.575 1.00 32.94 96 GLU A CA 1
ATOM 750 C C . GLU A 1 96 ? -7.903 1.400 31.869 1.00 32.94 96 GLU A C 1
ATOM 752 O O . GLU A 1 96 ? -8.338 2.114 30.963 1.00 32.94 96 GLU A O 1
ATOM 757 N N . PHE A 1 97 ? -8.562 0.287 32.241 1.00 37.38 97 PHE A N 1
ATOM 758 C CA . PHE A 1 97 ? -9.738 -0.238 31.523 1.00 37.38 97 PHE A CA 1
ATOM 759 C C . PHE A 1 97 ? -10.920 -0.610 32.435 1.00 37.38 97 PHE A C 1
ATOM 761 O O . PHE A 1 97 ? -10.770 -1.344 33.409 1.00 37.38 97 PHE A O 1
ATOM 768 N N . LYS A 1 98 ? -12.129 -0.203 32.023 1.00 35.78 98 LYS A N 1
ATOM 769 C CA . LYS A 1 98 ? -13.409 -0.866 32.327 1.00 35.78 98 LYS A CA 1
ATOM 770 C C . LYS A 1 98 ? -14.167 -1.058 31.009 1.00 35.78 98 LYS A C 1
ATOM 772 O O . LYS A 1 98 ? -14.394 -0.089 30.284 1.00 35.78 98 LYS A O 1
ATOM 777 N N . LEU A 1 99 ? -14.520 -2.305 30.681 1.00 39.50 99 LEU A N 1
ATOM 778 C CA . LEU A 1 99 ? -15.458 -2.615 29.594 1.00 39.50 99 LEU A CA 1
ATOM 779 C C . LEU A 1 99 ? -16.809 -1.962 29.921 1.00 39.50 99 LEU A C 1
ATOM 781 O O . LEU A 1 99 ? -17.239 -2.000 31.079 1.00 39.50 99 LEU A O 1
ATOM 785 N N . LYS A 1 100 ? -17.485 -1.382 28.920 1.00 46.84 100 LYS A N 1
ATOM 786 C CA . LYS A 1 100 ? -18.910 -1.068 29.069 1.00 46.84 100 LYS A CA 1
ATOM 787 C C . LYS A 1 100 ? -19.665 -2.383 29.288 1.00 46.84 100 LYS A C 1
ATOM 789 O O . LYS A 1 100 ? -19.267 -3.441 28.803 1.00 46.84 100 LYS A O 1
ATOM 794 N N . THR A 1 101 ? -20.745 -2.330 30.055 1.00 44.78 101 THR A N 1
ATOM 795 C CA . THR A 1 101 ? -21.687 -3.445 30.165 1.00 44.78 101 THR A CA 1
ATOM 796 C C . THR A 1 101 ? -22.214 -3.805 28.772 1.00 44.78 101 THR A C 1
ATOM 798 O O . THR A 1 101 ? -22.530 -2.914 27.993 1.00 44.78 101 THR A O 1
ATOM 801 N N . TRP A 1 102 ? -22.303 -5.109 28.487 1.00 48.34 102 TRP A N 1
ATOM 802 C CA . TRP A 1 102 ? -22.551 -5.795 27.201 1.00 48.34 102 TRP A CA 1
ATOM 803 C C . TRP A 1 102 ? -23.801 -5.388 26.374 1.00 48.34 102 TRP A C 1
ATOM 805 O O . TRP A 1 102 ? -24.216 -6.139 25.499 1.00 48.34 102 TRP A O 1
ATOM 815 N N . LYS A 1 103 ? -24.457 -4.255 26.644 1.00 46.38 103 LYS A N 1
ATOM 816 C CA . LYS A 1 103 ? -25.736 -3.878 26.019 1.00 46.38 103 LYS A CA 1
ATOM 817 C C . LYS A 1 103 ? -25.612 -3.184 24.654 1.00 46.38 103 LYS A C 1
ATOM 819 O O . LYS A 1 103 ? -26.613 -3.129 23.954 1.00 46.38 103 LYS A O 1
ATOM 824 N N . GLU A 1 104 ? -24.429 -2.700 24.273 1.00 67.81 104 GLU A N 1
ATOM 825 C CA . GLU A 1 104 ? -24.185 -1.977 23.009 1.00 67.81 104 GLU A CA 1
ATOM 826 C C . GLU A 1 104 ? -22.832 -2.416 22.420 1.00 67.81 104 GLU A C 1
ATOM 828 O O . GLU A 1 104 ? -21.809 -1.770 22.639 1.00 67.81 104 GLU A O 1
ATOM 833 N N . ILE A 1 105 ? -22.801 -3.580 21.765 1.00 80.44 105 ILE A N 1
ATOM 834 C CA . ILE A 1 105 ? -21.621 -4.074 21.035 1.00 80.44 105 ILE A CA 1
ATOM 835 C C . ILE A 1 105 ? -21.709 -3.548 19.605 1.00 80.44 105 ILE A C 1
ATOM 837 O O . ILE A 1 105 ? -22.780 -3.626 19.010 1.00 80.44 105 ILE A O 1
ATOM 841 N N . GLY A 1 106 ? -20.601 -3.026 19.079 1.00 82.56 106 GLY A N 1
ATOM 842 C CA . GLY A 1 106 ? -20.524 -2.578 17.689 1.00 82.56 106 GLY A CA 1
ATOM 843 C C . GLY A 1 106 ? -20.669 -3.736 16.703 1.00 82.56 106 GLY A C 1
ATOM 844 O O . GLY A 1 106 ? -20.333 -4.884 17.009 1.00 82.56 106 GLY A O 1
ATOM 845 N N . GLU A 1 107 ? -21.172 -3.439 15.515 1.00 90.88 107 GLU A N 1
ATOM 846 C CA . GLU A 1 107 ? -21.340 -4.410 14.442 1.00 90.88 107 GLU A CA 1
ATOM 847 C C . GLU A 1 107 ? -20.042 -4.613 13.653 1.00 90.88 107 GLU A C 1
ATOM 849 O O . GLU A 1 107 ? -19.121 -3.796 13.676 1.00 90.88 107 GLU A O 1
ATOM 854 N N . LYS A 1 108 ? -19.965 -5.739 12.936 1.00 93.44 108 LYS A N 1
ATOM 855 C CA . LYS A 1 108 ? -18.851 -6.052 12.043 1.00 93.44 108 LYS A CA 1
ATOM 856 C C . LYS A 1 108 ? -19.363 -6.346 10.643 1.00 93.44 108 LYS A C 1
ATOM 858 O O . LYS A 1 108 ? -20.125 -7.291 10.445 1.00 93.44 108 LYS A O 1
ATOM 863 N N . GLU A 1 109 ? -18.856 -5.607 9.667 1.00 94.50 109 GLU A N 1
ATOM 864 C CA . GLU A 1 109 ? -19.029 -5.905 8.245 1.00 94.50 109 GLU A CA 1
ATOM 865 C C . GLU A 1 109 ? -17.673 -6.127 7.565 1.00 94.50 109 GLU A C 1
ATOM 867 O O . GLU A 1 109 ? -16.626 -5.772 8.102 1.00 94.50 109 GLU A O 1
ATOM 872 N N . SER A 1 110 ? -17.673 -6.718 6.369 1.00 93.69 110 SER A N 1
ATOM 873 C CA . SER A 1 110 ? -16.457 -6.900 5.570 1.00 93.69 110 SER A CA 1
ATOM 874 C C . SER A 1 110 ? -16.549 -6.121 4.265 1.00 93.69 110 SER A C 1
ATOM 876 O O . SER A 1 110 ? -17.552 -6.205 3.551 1.00 93.69 110 SER A O 1
ATOM 878 N N . ARG A 1 111 ? -15.495 -5.365 3.937 1.00 93.06 111 ARG A N 1
ATOM 879 C CA . ARG A 1 111 ? -15.391 -4.595 2.690 1.00 93.06 111 ARG A CA 1
ATOM 880 C C . ARG A 1 111 ? -13.994 -4.716 2.094 1.00 93.06 111 ARG A C 1
ATOM 882 O O . ARG A 1 111 ? -12.994 -4.627 2.792 1.00 93.06 111 ARG A O 1
ATOM 889 N N . ASP A 1 112 ? -13.915 -4.858 0.775 1.00 93.00 112 ASP A N 1
ATOM 890 C CA . ASP A 1 112 ? -12.641 -5.060 0.078 1.00 93.00 112 ASP A CA 1
ATOM 891 C C . ASP A 1 112 ? -11.934 -3.727 -0.241 1.00 93.00 112 ASP A C 1
ATOM 893 O O . ASP A 1 112 ? -12.193 -3.080 -1.265 1.00 93.00 112 ASP A O 1
ATOM 897 N N . ALA A 1 113 ? -11.001 -3.327 0.630 1.00 93.31 113 ALA A N 1
ATOM 898 C CA . ALA A 1 113 ? -10.156 -2.149 0.425 1.00 93.31 113 ALA A CA 1
ATOM 899 C C . ALA A 1 113 ? -9.260 -2.264 -0.825 1.00 93.31 113 ALA A C 1
ATOM 901 O O . ALA A 1 113 ? -9.008 -1.264 -1.497 1.00 93.31 113 ALA A O 1
ATOM 902 N N . ASN A 1 114 ? -8.822 -3.471 -1.201 1.00 94.50 114 ASN A N 1
ATOM 903 C CA . ASN A 1 114 ? -7.991 -3.679 -2.390 1.00 94.50 114 ASN A CA 1
ATOM 904 C C . ASN A 1 114 ? -8.779 -3.374 -3.675 1.00 94.50 114 ASN A C 1
ATOM 906 O O . ASN A 1 114 ? -8.265 -2.731 -4.597 1.00 94.50 114 ASN A O 1
ATOM 910 N N . LEU A 1 115 ? -10.049 -3.786 -3.730 1.00 94.62 115 LEU A N 1
ATOM 911 C CA . LEU A 1 115 ? -10.939 -3.474 -4.849 1.00 94.62 115 LEU A CA 1
ATOM 912 C C . LEU A 1 115 ? -11.237 -1.973 -4.946 1.00 94.62 115 LEU A C 1
ATOM 914 O O . LEU A 1 115 ? -11.262 -1.429 -6.055 1.00 94.62 115 LEU A O 1
ATOM 918 N N . ILE A 1 116 ? -11.468 -1.308 -3.811 1.00 94.12 116 ILE A N 1
ATOM 919 C CA . ILE A 1 116 ? -11.677 0.147 -3.751 1.00 94.12 116 ILE A CA 1
ATOM 920 C C . ILE A 1 116 ? -10.435 0.869 -4.275 1.00 94.12 116 ILE A C 1
ATOM 922 O O . ILE A 1 116 ? -10.544 1.650 -5.222 1.00 94.12 116 ILE A O 1
ATOM 926 N N . TYR A 1 117 ? -9.259 0.536 -3.742 1.00 95.44 117 TYR A N 1
ATOM 927 C CA . TYR A 1 117 ? -7.978 1.085 -4.175 1.00 95.44 117 TYR A CA 1
ATOM 928 C C . TYR A 1 117 ? -7.765 0.947 -5.683 1.00 95.44 117 TYR A C 1
ATOM 930 O O . TYR A 1 117 ? -7.515 1.935 -6.373 1.00 95.44 117 TYR A O 1
ATOM 938 N N . MET A 1 118 ? -7.939 -0.262 -6.227 1.00 94.75 118 MET A N 1
ATOM 939 C CA . MET A 1 118 ? -7.787 -0.517 -7.660 1.00 94.75 118 MET A CA 1
ATOM 940 C C . MET A 1 118 ? -8.742 0.350 -8.499 1.00 94.75 118 MET A C 1
ATOM 942 O O . MET A 1 118 ? -8.352 0.871 -9.547 1.00 94.75 118 MET A O 1
ATOM 946 N N . LYS A 1 119 ? -10.000 0.506 -8.066 1.00 93.44 119 LYS A N 1
ATOM 947 C CA . LYS A 1 119 ? -10.990 1.337 -8.767 1.00 93.44 119 LYS A CA 1
ATOM 948 C C . LYS A 1 119 ? -10.602 2.813 -8.743 1.00 93.44 119 LYS A C 1
ATOM 950 O O . LYS A 1 119 ? -10.675 3.456 -9.787 1.00 93.44 119 LYS A O 1
ATOM 955 N N . GLU A 1 120 ? -10.195 3.348 -7.594 1.00 91.94 120 GLU A N 1
ATOM 956 C CA . GLU A 1 120 ? -9.778 4.750 -7.482 1.00 91.94 120 GLU A CA 1
ATOM 957 C C . GLU A 1 120 ? -8.501 5.024 -8.290 1.00 91.94 120 GLU A C 1
ATOM 959 O O . GLU A 1 120 ? -8.433 6.019 -9.011 1.00 91.94 120 GLU A O 1
ATOM 964 N N . LEU A 1 121 ? -7.543 4.094 -8.275 1.00 92.56 121 LEU A N 1
ATOM 965 C CA . LEU A 1 121 ? -6.305 4.183 -9.047 1.00 92.56 121 LEU A CA 1
ATOM 966 C C . LEU A 1 121 ? -6.581 4.317 -10.556 1.00 92.56 121 LEU A C 1
ATOM 968 O O . LEU A 1 121 ? -6.028 5.190 -11.225 1.00 92.56 121 LEU A O 1
ATOM 972 N N . PHE A 1 122 ? -7.484 3.501 -11.105 1.00 91.06 122 PHE A N 1
ATOM 973 C CA . PHE A 1 122 ? -7.831 3.563 -12.531 1.00 91.06 122 PHE A CA 1
ATOM 974 C C . PHE A 1 122 ? -8.749 4.728 -12.914 1.00 91.06 122 PHE A C 1
ATOM 976 O O . PHE A 1 122 ? -8.862 5.041 -14.099 1.00 91.06 122 PHE A O 1
ATOM 983 N N . LYS A 1 123 ? -9.384 5.409 -11.953 1.00 90.00 123 LYS A N 1
ATOM 984 C CA . LYS A 1 123 ? -10.082 6.673 -12.240 1.00 90.00 123 LYS A CA 1
ATOM 985 C C . LYS A 1 123 ? -9.095 7.791 -12.553 1.00 90.00 123 LYS A C 1
ATOM 987 O O . LYS A 1 123 ? -9.393 8.636 -13.399 1.00 90.00 123 LYS A O 1
ATOM 992 N N . ILE A 1 124 ? -7.943 7.789 -11.882 1.00 87.62 124 ILE A N 1
ATOM 993 C CA . ILE A 1 124 ? -6.939 8.849 -12.011 1.00 87.62 124 ILE A CA 1
ATOM 994 C C . ILE A 1 124 ? -5.883 8.548 -13.075 1.00 87.62 124 ILE A C 1
ATOM 996 O O . ILE A 1 124 ? -5.372 9.485 -13.677 1.00 87.62 124 ILE A O 1
ATOM 1000 N N . LEU A 1 125 ? -5.575 7.282 -13.359 1.00 88.00 125 LEU A N 1
ATOM 1001 C CA . LEU A 1 125 ? -4.567 6.906 -14.355 1.00 88.00 125 LEU A CA 1
ATOM 1002 C C . LEU A 1 125 ? -5.150 6.730 -15.758 1.00 88.00 125 LEU A C 1
ATOM 1004 O O . LEU A 1 125 ? -6.112 5.991 -15.969 1.00 88.00 125 LEU A O 1
ATOM 1008 N N . SER A 1 126 ? -4.492 7.338 -16.741 1.00 81.06 126 SER A N 1
ATOM 1009 C CA . SER A 1 126 ? -4.704 7.047 -18.160 1.00 81.06 126 SER A CA 1
ATOM 1010 C C . SER A 1 126 ? -3.724 5.965 -18.606 1.00 81.06 126 SER A C 1
ATOM 1012 O O . SER A 1 126 ? -2.547 6.235 -18.839 1.00 81.06 126 SER A O 1
ATOM 1014 N N . LEU A 1 127 ? -4.199 4.723 -18.694 1.00 74.81 127 LEU A N 1
ATOM 1015 C CA . LEU A 1 127 ? -3.351 3.580 -19.019 1.00 74.81 127 LEU A CA 1
ATOM 1016 C C . LEU A 1 127 ? -3.190 3.362 -20.523 1.00 74.81 127 LEU A C 1
ATOM 1018 O O . LEU A 1 127 ? -4.113 3.568 -21.311 1.00 74.81 127 LEU A O 1
ATOM 1022 N N . LYS A 1 128 ? -2.016 2.851 -20.890 1.00 76.06 128 LYS A N 1
ATOM 1023 C CA . LYS A 1 128 ? -1.725 2.235 -22.186 1.00 76.06 128 LYS A CA 1
ATOM 1024 C C . LYS A 1 128 ? -1.206 0.825 -21.924 1.00 76.06 128 LYS A C 1
ATOM 1026 O O . LYS A 1 128 ? -0.559 0.597 -20.905 1.00 76.06 128 LYS A O 1
ATOM 1031 N N . ASN A 1 129 ? -1.473 -0.102 -22.838 1.00 83.06 129 ASN A N 1
ATOM 1032 C CA . ASN A 1 129 ? -0.877 -1.432 -22.761 1.00 83.06 129 ASN A CA 1
ATOM 1033 C C . ASN A 1 129 ? 0.631 -1.334 -23.009 1.00 83.06 129 ASN A C 1
ATOM 1035 O O . ASN A 1 129 ? 1.064 -0.758 -24.007 1.00 83.06 129 ASN A O 1
ATOM 1039 N N . ILE A 1 130 ? 1.413 -1.927 -22.113 1.00 86.94 130 ILE A N 1
ATOM 1040 C CA . ILE A 1 130 ? 2.871 -1.969 -22.174 1.00 86.94 130 ILE A CA 1
ATOM 1041 C C . ILE A 1 130 ? 3.290 -3.387 -22.565 1.00 86.94 130 ILE A C 1
ATOM 1043 O O . ILE A 1 130 ? 3.045 -4.364 -21.847 1.00 86.94 130 ILE A O 1
ATOM 1047 N N . ASN A 1 131 ? 3.946 -3.508 -23.719 1.00 89.94 131 ASN A N 1
ATOM 1048 C CA . ASN A 1 131 ? 4.454 -4.782 -24.221 1.00 89.94 131 ASN A CA 1
ATOM 1049 C C . ASN A 1 131 ? 5.806 -5.131 -23.579 1.00 89.94 131 ASN A C 1
ATOM 1051 O O . ASN A 1 131 ? 6.840 -5.130 -24.243 1.00 89.94 131 ASN A O 1
ATOM 1055 N N . LYS A 1 132 ? 5.789 -5.360 -22.263 1.00 89.69 132 LYS A N 1
ATOM 1056 C CA . LYS A 1 132 ? 6.948 -5.784 -21.471 1.00 89.69 132 LYS A CA 1
ATOM 1057 C C . LYS A 1 132 ? 6.610 -6.945 -20.557 1.00 89.69 132 LYS A C 1
ATOM 1059 O O . LYS A 1 132 ? 5.461 -7.090 -20.126 1.00 89.69 132 LYS A O 1
ATOM 1064 N N . HIS A 1 133 ? 7.634 -7.728 -20.236 1.00 93.69 133 HIS A N 1
ATOM 1065 C CA . HIS A 1 133 ? 7.593 -8.745 -19.204 1.00 93.69 133 HIS A CA 1
ATOM 1066 C C . HIS A 1 133 ? 8.076 -8.175 -17.870 1.00 93.69 133 HIS A C 1
ATOM 1068 O O . HIS A 1 133 ? 9.239 -7.799 -17.716 1.00 93.69 133 HIS A O 1
ATOM 1074 N N . LEU A 1 134 ? 7.170 -8.151 -16.898 1.00 94.62 134 LEU A N 1
ATOM 1075 C CA . LEU A 1 134 ? 7.407 -7.650 -15.555 1.00 94.62 134 LEU A CA 1
ATOM 1076 C C . LEU A 1 134 ? 7.533 -8.794 -14.540 1.00 94.62 134 LEU A C 1
ATOM 1078 O O . LEU A 1 134 ? 6.675 -9.676 -14.497 1.00 94.62 134 LEU A O 1
ATOM 1082 N N . ILE A 1 135 ? 8.560 -8.744 -13.691 1.00 94.62 135 ILE A N 1
ATOM 1083 C CA . ILE A 1 135 ? 8.647 -9.527 -12.455 1.00 94.62 135 ILE A CA 1
ATOM 1084 C C . ILE A 1 135 ? 8.157 -8.666 -11.289 1.00 94.62 135 ILE A C 1
ATOM 1086 O O . ILE A 1 135 ? 8.688 -7.584 -11.049 1.00 94.62 135 ILE A O 1
ATOM 1090 N N . LEU A 1 136 ? 7.184 -9.161 -10.530 1.00 93.56 136 LEU A N 1
ATOM 1091 C CA . LEU A 1 136 ? 6.770 -8.574 -9.257 1.00 93.56 136 LEU A CA 1
ATOM 1092 C C . LEU A 1 136 ? 7.240 -9.467 -8.114 1.00 93.56 136 LEU A C 1
ATOM 1094 O O . LEU A 1 136 ? 6.764 -10.595 -7.978 1.00 93.56 136 LEU A O 1
ATOM 1098 N N . ASN A 1 137 ? 8.154 -8.966 -7.291 1.00 91.50 137 ASN A N 1
ATOM 1099 C CA . ASN A 1 137 ? 8.546 -9.610 -6.049 1.00 91.50 137 ASN A CA 1
ATOM 1100 C C . ASN A 1 137 ? 7.678 -9.087 -4.901 1.00 91.50 137 ASN A C 1
ATOM 1102 O O . ASN A 1 137 ? 7.804 -7.932 -4.490 1.00 91.50 137 ASN A O 1
ATOM 1106 N N . LEU A 1 138 ? 6.787 -9.954 -4.418 1.00 87.94 138 LEU A N 1
ATOM 1107 C CA . LEU A 1 138 ? 5.772 -9.638 -3.415 1.00 87.94 138 LEU A CA 1
ATOM 1108 C C . LEU A 1 138 ? 5.998 -10.415 -2.108 1.00 87.94 138 LEU A C 1
ATOM 1110 O O . LEU A 1 138 ? 5.104 -10.455 -1.273 1.00 87.94 138 LEU A O 1
ATOM 1114 N N . ASN A 1 139 ? 7.187 -11.008 -1.914 1.00 78.62 139 ASN A N 1
ATOM 1115 C CA . ASN A 1 139 ? 7.492 -11.958 -0.832 1.00 78.62 139 ASN A CA 1
ATOM 1116 C C . ASN A 1 139 ? 7.027 -11.536 0.568 1.00 78.62 139 ASN A C 1
ATOM 1118 O O . ASN A 1 139 ? 6.662 -12.396 1.360 1.00 78.62 139 ASN A O 1
ATOM 1122 N N . PHE A 1 140 ? 7.071 -10.241 0.863 1.00 75.94 140 PHE A N 1
ATOM 1123 C CA . PHE A 1 140 ? 6.753 -9.656 2.167 1.00 75.94 140 PHE A CA 1
ATOM 1124 C C . PHE A 1 140 ? 5.702 -8.551 2.071 1.00 75.94 140 PHE A C 1
ATOM 1126 O O . PHE A 1 140 ? 5.459 -7.865 3.056 1.00 75.94 140 PHE A O 1
ATOM 1133 N N . SER A 1 141 ? 5.109 -8.331 0.896 1.00 86.56 141 SER A N 1
ATOM 1134 C CA . SER A 1 141 ? 4.236 -7.184 0.672 1.00 86.56 141 SER A CA 1
ATOM 1135 C C . SER A 1 141 ? 2.772 -7.610 0.647 1.00 86.56 141 SER A C 1
ATOM 1137 O O . SER A 1 141 ? 2.404 -8.368 -0.254 1.00 86.56 141 SER A O 1
ATOM 1139 N N . PRO A 1 142 ? 1.902 -7.055 1.515 1.00 86.62 142 PRO A N 1
ATOM 1140 C CA . PRO A 1 142 ? 0.452 -7.285 1.462 1.00 86.62 142 PRO A CA 1
ATOM 1141 C C . PRO A 1 142 ? -0.162 -6.882 0.111 1.00 86.62 142 PRO A C 1
ATOM 1143 O O . PRO A 1 142 ? -1.259 -7.307 -0.251 1.00 86.62 142 PRO A O 1
ATOM 1146 N N . LEU A 1 143 ? 0.582 -6.109 -0.693 1.00 91.25 143 LEU A N 1
ATOM 1147 C CA . LEU A 1 143 ? 0.243 -5.788 -2.072 1.00 91.25 143 LEU A CA 1
ATOM 1148 C C . LEU A 1 143 ? 0.078 -7.021 -2.972 1.00 91.25 143 LEU A C 1
ATOM 1150 O O . LEU A 1 143 ? -0.456 -6.869 -4.069 1.00 91.25 143 LEU A O 1
ATOM 1154 N N . PHE A 1 144 ? 0.455 -8.235 -2.549 1.00 89.75 144 PHE A N 1
ATOM 1155 C CA . PHE A 1 144 ? 0.165 -9.457 -3.309 1.00 89.75 144 PHE A CA 1
ATOM 1156 C C . PHE A 1 144 ? -1.330 -9.633 -3.622 1.00 89.75 144 PHE A C 1
ATOM 1158 O O . PHE A 1 144 ? -1.674 -10.192 -4.665 1.00 89.75 144 PHE A O 1
ATOM 1165 N N . LYS A 1 145 ? -2.219 -9.092 -2.776 1.00 90.75 145 LYS A N 1
ATOM 1166 C CA . LYS A 1 145 ? -3.673 -9.103 -2.992 1.00 90.75 145 LYS A CA 1
ATOM 1167 C C . LYS A 1 145 ? -4.133 -8.190 -4.129 1.00 90.75 145 LYS A C 1
ATOM 1169 O O . LYS A 1 145 ? -5.200 -8.434 -4.684 1.00 90.75 145 LYS A O 1
ATOM 1174 N N . VAL A 1 146 ? -3.358 -7.167 -4.508 1.00 93.00 146 VAL A N 1
ATOM 1175 C CA . VAL A 1 146 ? -3.828 -6.113 -5.429 1.00 93.00 146 VAL A CA 1
ATOM 1176 C C . VAL A 1 146 ? -2.882 -5.821 -6.597 1.00 93.00 146 VAL A C 1
ATOM 1178 O O . VAL A 1 146 ? -3.336 -5.686 -7.736 1.00 93.00 146 VAL A O 1
ATOM 1181 N N . ALA A 1 147 ? -1.568 -5.791 -6.365 1.00 93.75 147 ALA A N 1
ATOM 1182 C CA . ALA A 1 147 ? -0.572 -5.466 -7.380 1.00 93.75 147 ALA A CA 1
ATOM 1183 C C . ALA A 1 147 ? -0.651 -6.397 -8.604 1.00 93.75 147 ALA A C 1
ATOM 1185 O O . ALA A 1 147 ? -0.736 -5.870 -9.716 1.00 93.75 147 ALA A O 1
ATOM 1186 N N . PRO A 1 148 ? -0.718 -7.743 -8.479 1.00 93.06 148 PRO A N 1
ATOM 1187 C CA . PRO A 1 148 ? -0.813 -8.618 -9.649 1.00 93.06 148 PRO A CA 1
ATOM 1188 C C . PRO A 1 148 ? -1.973 -8.261 -10.581 1.00 93.06 148 PRO A C 1
ATOM 1190 O O . PRO A 1 148 ? -1.801 -8.256 -11.798 1.00 93.06 148 PRO A O 1
ATOM 1193 N N . TYR A 1 149 ? -3.139 -7.923 -10.027 1.00 92.19 149 TYR A N 1
ATOM 1194 C CA . TYR A 1 149 ? -4.323 -7.559 -10.805 1.00 92.19 149 TYR A CA 1
ATOM 1195 C C . TYR A 1 149 ? -4.157 -6.214 -11.507 1.00 92.19 149 TYR A C 1
ATOM 1197 O O . TYR A 1 149 ? -4.527 -6.080 -12.673 1.00 92.19 149 TYR A O 1
ATOM 1205 N N . ILE A 1 150 ? -3.565 -5.234 -10.820 1.00 94.12 150 ILE A N 1
ATOM 1206 C CA . ILE A 1 150 ? -3.290 -3.917 -11.394 1.00 94.12 150 ILE A CA 1
ATOM 1207 C C . ILE A 1 150 ? -2.289 -4.036 -12.543 1.00 94.12 150 ILE A C 1
ATOM 1209 O O . ILE A 1 150 ? -2.572 -3.599 -13.656 1.00 94.12 150 ILE A O 1
ATOM 1213 N N . PHE A 1 151 ? -1.145 -4.677 -12.310 1.00 93.81 151 PHE A N 1
ATOM 1214 C CA . PHE A 1 151 ? -0.097 -4.785 -13.321 1.00 93.81 151 PHE A CA 1
ATOM 1215 C C . PHE A 1 151 ? -0.517 -5.667 -14.502 1.00 93.81 151 PHE A C 1
ATOM 1217 O O . PHE A 1 151 ? -0.204 -5.329 -15.637 1.00 93.81 151 PHE A O 1
ATOM 1224 N N . ARG A 1 152 ? -1.292 -6.742 -14.303 1.00 92.44 152 ARG A N 1
ATOM 1225 C CA . ARG A 1 152 ? -1.801 -7.565 -15.423 1.00 92.44 152 ARG A CA 1
ATOM 1226 C C . ARG A 1 152 ? -2.794 -6.830 -16.326 1.00 92.44 152 ARG A C 1
ATOM 1228 O O . ARG A 1 152 ? -2.981 -7.241 -17.463 1.00 92.44 152 ARG A O 1
ATOM 1235 N N . LYS A 1 153 ? -3.419 -5.746 -15.851 1.00 91.12 153 LYS A N 1
ATOM 1236 C CA . LYS A 1 153 ? -4.245 -4.868 -16.698 1.00 91.12 153 LYS A CA 1
ATOM 1237 C C . LYS A 1 153 ? -3.427 -3.915 -17.568 1.00 91.12 153 LYS A C 1
ATOM 1239 O O . LYS A 1 153 ? -3.984 -3.335 -18.491 1.00 91.12 153 LYS A O 1
ATOM 1244 N N . VAL A 1 154 ? -2.146 -3.727 -17.256 1.00 89.50 154 VAL A N 1
ATOM 1245 C CA . VAL A 1 154 ? -1.269 -2.753 -17.920 1.00 89.50 154 VAL A CA 1
ATOM 1246 C C . VAL A 1 154 ? -0.206 -3.447 -18.767 1.00 89.50 154 VAL A C 1
ATOM 1248 O O . VAL A 1 154 ? 0.137 -2.964 -19.841 1.00 89.50 154 VAL A O 1
ATOM 1251 N N . PHE A 1 155 ? 0.310 -4.588 -18.315 1.00 90.56 155 PHE A N 1
ATOM 1252 C CA . PHE A 1 155 ? 1.432 -5.286 -18.935 1.00 90.56 155 PHE A CA 1
ATOM 1253 C C . PHE A 1 155 ? 0.989 -6.556 -19.645 1.00 90.56 155 PHE A C 1
ATOM 1255 O O . PHE A 1 155 ? 0.200 -7.337 -19.118 1.00 90.56 155 PHE A O 1
ATOM 1262 N N . SER A 1 156 ? 1.596 -6.800 -20.806 1.00 86.06 156 SER A N 1
ATOM 1263 C CA . SER A 1 156 ? 1.388 -8.024 -21.590 1.00 86.06 156 SER A CA 1
ATOM 1264 C C . SER A 1 156 ? 1.722 -9.308 -20.820 1.00 86.06 156 SER A C 1
ATOM 1266 O O . SER A 1 156 ? 1.059 -10.328 -20.997 1.00 86.06 156 SER A O 1
ATOM 1268 N N . LYS A 1 157 ? 2.746 -9.267 -19.954 1.00 93.00 157 LYS A N 1
ATOM 1269 C CA . LYS A 1 157 ? 3.204 -10.424 -19.187 1.00 93.00 157 LYS A CA 1
ATOM 1270 C C . LYS A 1 157 ? 3.676 -9.996 -17.803 1.00 93.00 157 LYS A C 1
ATOM 1272 O O . LYS A 1 157 ? 4.570 -9.164 -17.672 1.00 93.00 157 LYS A O 1
ATOM 1277 N N . VAL A 1 158 ? 3.103 -10.607 -16.769 1.00 93.88 158 VAL A N 1
ATOM 1278 C CA . VAL A 1 158 ? 3.461 -10.362 -15.366 1.00 93.88 158 VAL A CA 1
ATOM 1279 C C . VAL A 1 158 ? 3.714 -11.691 -14.673 1.00 93.88 158 VAL A C 1
ATOM 1281 O O . VAL A 1 158 ? 2.789 -12.488 -14.502 1.00 93.88 158 VAL A O 1
ATOM 1284 N N . THR A 1 159 ? 4.951 -11.904 -14.239 1.00 93.00 159 THR A N 1
ATOM 1285 C CA . THR A 1 159 ? 5.339 -13.029 -13.387 1.00 93.00 159 THR A CA 1
ATOM 1286 C C . THR A 1 159 ? 5.465 -12.536 -11.955 1.00 93.00 159 THR A C 1
ATOM 1288 O O . THR A 1 159 ? 6.112 -11.531 -11.677 1.00 93.00 159 THR A O 1
ATOM 1291 N N . THR A 1 160 ? 4.831 -13.240 -11.031 1.00 90.25 160 THR A N 1
ATOM 1292 C CA . THR A 1 160 ? 4.776 -12.872 -9.615 1.00 90.25 160 THR A CA 1
ATOM 1293 C C . THR A 1 160 ? 5.543 -13.885 -8.789 1.00 90.25 160 THR A C 1
ATOM 1295 O O . THR A 1 160 ? 5.323 -15.086 -8.941 1.00 90.25 160 THR A O 1
ATOM 1298 N N . LEU A 1 161 ? 6.379 -13.408 -7.876 1.00 83.88 161 LEU A N 1
ATOM 1299 C CA . LEU A 1 161 ? 6.912 -14.211 -6.789 1.00 83.88 161 LEU A CA 1
ATOM 1300 C C . LEU A 1 161 ? 6.027 -14.011 -5.555 1.00 83.88 161 LEU A C 1
ATOM 1302 O O . LEU A 1 161 ? 5.856 -12.878 -5.113 1.00 83.88 161 LEU A O 1
ATOM 1306 N N . ASN A 1 162 ? 5.491 -15.114 -5.029 1.00 69.81 162 ASN A N 1
ATOM 1307 C CA . ASN A 1 162 ? 4.607 -15.162 -3.859 1.00 69.81 162 ASN A CA 1
ATOM 1308 C C . ASN A 1 162 ? 3.270 -14.414 -4.040 1.00 69.81 162 ASN A C 1
ATOM 1310 O O . ASN A 1 162 ? 3.006 -13.382 -3.435 1.00 69.81 162 ASN A O 1
ATOM 1314 N N . ALA A 1 163 ? 2.406 -14.944 -4.913 1.00 60.84 163 ALA A N 1
ATOM 1315 C CA . ALA A 1 163 ? 1.100 -14.344 -5.214 1.00 60.84 163 ALA A CA 1
ATOM 1316 C C . ALA A 1 163 ? -0.051 -14.819 -4.311 1.00 60.84 163 ALA A C 1
ATOM 1318 O O . ALA A 1 163 ? -1.172 -14.344 -4.479 1.00 60.84 163 ALA A O 1
ATOM 1319 N N . THR A 1 164 ? 0.188 -15.788 -3.422 1.00 58.31 164 THR A N 1
ATOM 1320 C CA . THR A 1 164 ? -0.894 -16.490 -2.712 1.00 58.31 164 THR A CA 1
ATOM 1321 C C . THR A 1 164 ? -0.827 -16.381 -1.195 1.00 58.31 164 THR A C 1
ATOM 1323 O O . THR A 1 164 ? -1.893 -16.305 -0.605 1.00 58.31 164 THR A O 1
ATOM 1326 N N . ASN A 1 165 ? 0.361 -16.314 -0.578 1.00 58.91 165 ASN A N 1
ATOM 1327 C CA . ASN A 1 165 ? 0.556 -16.121 0.867 1.00 58.91 165 ASN A CA 1
ATOM 1328 C C . ASN A 1 165 ? 1.854 -15.339 1.125 1.00 58.91 165 ASN A C 1
ATOM 1330 O O . ASN A 1 165 ? 2.787 -15.438 0.329 1.00 58.91 165 ASN A O 1
ATOM 1334 N N . ILE A 1 166 ? 1.951 -14.629 2.254 1.00 58.97 166 ILE A N 1
ATOM 1335 C CA . ILE A 1 166 ? 3.240 -14.118 2.741 1.00 58.97 166 ILE A CA 1
ATOM 1336 C C . ILE A 1 166 ? 3.993 -15.292 3.353 1.00 58.97 166 ILE A C 1
ATOM 1338 O O . ILE A 1 166 ? 3.790 -15.670 4.501 1.00 58.97 166 ILE A O 1
ATOM 1342 N N . ILE A 1 167 ? 4.844 -15.908 2.546 1.00 58.28 167 ILE A N 1
ATOM 1343 C CA . ILE A 1 167 ? 5.872 -16.820 3.042 1.00 58.28 167 ILE A CA 1
ATOM 1344 C C . ILE A 1 167 ? 7.146 -15.998 3.158 1.00 58.28 167 ILE A C 1
ATOM 1346 O O . ILE A 1 167 ? 7.674 -15.536 2.143 1.00 58.28 167 ILE A O 1
ATOM 1350 N N . THR A 1 168 ? 7.648 -15.832 4.380 1.00 56.00 168 THR A N 1
ATOM 1351 C CA . THR A 1 168 ? 8.952 -15.215 4.626 1.00 56.00 168 THR A CA 1
ATOM 1352 C C . THR A 1 168 ? 10.035 -16.132 4.069 1.00 56.00 168 THR A C 1
ATOM 1354 O O . THR A 1 168 ? 10.525 -17.049 4.724 1.00 56.00 168 THR A O 1
ATOM 1357 N N . ILE A 1 169 ? 10.385 -15.920 2.806 1.00 59.66 169 ILE A N 1
ATOM 1358 C CA . ILE A 1 169 ? 11.523 -16.578 2.182 1.00 59.66 169 ILE A CA 1
ATOM 1359 C C . ILE A 1 169 ? 12.778 -15.879 2.724 1.00 59.66 169 ILE A C 1
ATOM 1361 O O . ILE A 1 169 ? 13.008 -14.712 2.415 1.00 59.66 169 ILE A O 1
ATOM 1365 N N . ASN A 1 170 ? 13.595 -16.594 3.507 1.00 62.06 170 ASN A N 1
ATOM 1366 C CA . ASN A 1 170 ? 14.893 -16.137 4.037 1.00 62.06 170 ASN A CA 1
ATOM 1367 C C . ASN A 1 170 ? 15.976 -16.038 2.937 1.00 62.06 170 ASN A C 1
ATOM 1369 O O . ASN A 1 170 ? 17.084 -16.550 3.074 1.00 62.06 170 ASN A O 1
ATOM 1373 N N . TYR A 1 171 ? 15.652 -15.405 1.813 1.00 68.00 171 TYR A N 1
ATOM 1374 C CA . TYR A 1 171 ? 16.591 -15.103 0.739 1.00 68.00 171 TYR A CA 1
ATOM 1375 C C . TYR A 1 171 ? 16.601 -13.605 0.476 1.00 68.00 171 TYR A C 1
ATOM 1377 O O . TYR A 1 171 ? 15.566 -12.945 0.549 1.00 68.00 171 TYR A O 1
ATOM 1385 N N . ASP A 1 172 ? 17.774 -13.084 0.117 1.00 84.88 172 ASP A N 1
ATOM 1386 C CA . ASP A 1 172 ? 17.922 -11.693 -0.291 1.00 84.88 172 ASP A CA 1
ATOM 1387 C C . ASP A 1 172 ? 16.981 -11.385 -1.476 1.00 84.88 172 ASP A C 1
ATOM 1389 O O . ASP A 1 172 ? 17.133 -11.968 -2.563 1.00 84.88 172 ASP A O 1
ATOM 1393 N N . PRO A 1 173 ? 15.999 -10.480 -1.304 1.00 85.38 173 PRO A N 1
ATOM 1394 C CA . PRO A 1 173 ? 14.998 -10.231 -2.329 1.00 85.38 173 PRO A CA 1
ATOM 1395 C C . PRO A 1 173 ? 15.592 -9.611 -3.590 1.00 85.38 173 PRO A C 1
ATOM 1397 O O . PRO A 1 173 ? 15.044 -9.808 -4.676 1.00 85.38 173 PRO A O 1
ATOM 1400 N N . VAL A 1 174 ? 16.727 -8.914 -3.488 1.00 90.25 174 VAL A N 1
ATOM 1401 C CA . VAL A 1 174 ? 17.435 -8.364 -4.649 1.00 90.25 174 VAL A CA 1
ATOM 1402 C C . VAL A 1 174 ? 18.010 -9.491 -5.506 1.00 90.25 174 VAL A C 1
ATOM 1404 O O . VAL A 1 174 ? 17.716 -9.566 -6.701 1.00 90.25 174 VAL A O 1
ATOM 1407 N N . THR A 1 175 ? 18.775 -10.399 -4.903 1.00 90.50 175 THR A N 1
ATOM 1408 C CA . THR A 1 175 ? 19.376 -11.558 -5.581 1.00 90.50 175 THR A CA 1
ATOM 1409 C C . THR A 1 175 ? 18.315 -12.430 -6.242 1.00 90.50 175 THR A C 1
ATOM 1411 O O . THR A 1 175 ? 18.464 -12.822 -7.405 1.00 90.50 175 THR A O 1
ATOM 1414 N N . LEU A 1 176 ? 17.212 -12.693 -5.540 1.00 89.31 176 LEU A N 1
ATOM 1415 C CA . LEU A 1 176 ? 16.118 -13.497 -6.071 1.00 89.31 176 LEU A CA 1
ATOM 1416 C C . LEU A 1 176 ? 15.438 -12.817 -7.266 1.00 89.31 176 LEU A C 1
ATOM 1418 O O . LEU A 1 176 ? 15.248 -13.446 -8.306 1.00 89.31 176 LEU A O 1
ATOM 1422 N N . THR A 1 177 ? 15.161 -11.514 -7.165 1.00 91.75 177 THR A N 1
ATOM 1423 C CA . THR A 1 177 ? 14.561 -10.740 -8.263 1.00 91.75 177 THR A CA 1
ATOM 1424 C C . THR A 1 177 ? 15.465 -10.729 -9.492 1.00 91.75 177 THR A C 1
ATOM 1426 O O . THR A 1 177 ? 15.000 -11.031 -10.589 1.00 91.75 177 THR A O 1
ATOM 1429 N N . LYS A 1 178 ? 16.771 -10.475 -9.330 1.00 93.19 178 LYS A N 1
ATOM 1430 C CA . LYS A 1 178 ? 17.738 -10.520 -10.443 1.00 93.19 178 LYS A CA 1
ATOM 1431 C C . LYS A 1 178 ? 17.808 -11.904 -11.091 1.00 93.19 178 LYS A C 1
ATOM 1433 O O . LYS A 1 178 ? 17.851 -12.012 -12.317 1.00 93.19 178 LYS A O 1
ATOM 1438 N N . SER A 1 179 ? 17.772 -12.961 -10.280 1.00 91.94 179 SER A N 1
ATOM 1439 C CA . SER A 1 179 ? 17.768 -14.345 -10.765 1.00 91.94 179 SER A CA 1
ATOM 1440 C C . SER A 1 179 ? 16.516 -14.648 -11.586 1.00 91.94 179 SER A C 1
ATOM 1442 O O . SER A 1 179 ? 16.621 -15.225 -12.666 1.00 91.94 179 SER A O 1
ATOM 1444 N N . MET A 1 180 ? 15.344 -14.197 -11.130 1.00 91.88 180 MET A N 1
ATOM 1445 C CA . MET A 1 180 ? 14.095 -14.325 -11.880 1.00 91.88 180 MET A CA 1
ATOM 1446 C C . MET A 1 180 ? 14.122 -13.530 -13.181 1.00 91.88 180 MET A C 1
ATOM 1448 O O . MET A 1 180 ? 13.742 -14.066 -14.218 1.00 91.88 180 MET A O 1
ATOM 1452 N N . ILE A 1 181 ? 14.606 -12.286 -13.159 1.00 94.44 181 ILE A N 1
ATOM 1453 C CA . ILE A 1 181 ? 14.720 -11.474 -14.374 1.00 94.44 181 ILE A CA 1
ATOM 1454 C C . ILE A 1 181 ? 15.552 -12.207 -15.432 1.00 94.44 181 ILE A C 1
ATOM 1456 O O . ILE A 1 181 ? 15.126 -12.308 -16.582 1.00 94.44 181 ILE A O 1
ATOM 1460 N N . LYS A 1 182 ? 16.691 -12.789 -15.036 1.00 93.94 182 LYS A N 1
ATOM 1461 C CA . LYS A 1 182 ? 17.540 -13.585 -15.930 1.00 93.94 182 LYS A CA 1
ATOM 1462 C C . LYS A 1 182 ? 16.846 -14.866 -16.404 1.00 93.94 182 LYS A C 1
ATOM 1464 O O . LYS A 1 182 ? 16.838 -15.135 -17.600 1.00 93.94 182 LYS A O 1
ATOM 1469 N N . ALA A 1 183 ? 16.261 -15.641 -15.489 1.00 93.06 183 ALA A N 1
ATOM 1470 C CA . ALA A 1 183 ? 15.628 -16.925 -15.799 1.00 93.06 183 ALA A CA 1
ATOM 1471 C C . ALA A 1 183 ? 14.440 -16.782 -16.761 1.00 93.06 183 ALA A C 1
ATOM 1473 O O . ALA A 1 183 ? 14.235 -17.617 -17.637 1.00 93.06 183 ALA A O 1
ATOM 1474 N N . TYR A 1 184 ? 13.677 -15.703 -16.612 1.00 92.00 184 TYR A N 1
ATOM 1475 C CA . TYR A 1 184 ? 12.471 -15.442 -17.389 1.00 92.00 184 TYR A CA 1
ATOM 1476 C C . TYR A 1 184 ? 12.674 -14.470 -18.558 1.00 92.00 184 TYR A C 1
ATOM 1478 O O . TYR A 1 184 ? 11.690 -14.121 -19.222 1.00 92.00 184 TYR A O 1
ATOM 1486 N N . ASN A 1 185 ? 13.917 -14.026 -18.791 1.00 92.88 185 ASN A N 1
ATOM 1487 C CA . ASN A 1 185 ? 14.269 -12.970 -19.741 1.00 92.88 185 ASN A CA 1
ATOM 1488 C C . ASN A 1 185 ? 13.308 -11.770 -19.634 1.00 92.88 185 ASN A C 1
ATOM 1490 O O . ASN A 1 185 ? 12.695 -11.350 -20.615 1.00 92.88 185 ASN A O 1
ATOM 1494 N N . ALA A 1 186 ? 13.078 -11.307 -18.404 1.00 93.75 186 ALA A N 1
ATOM 1495 C CA . ALA A 1 186 ? 12.152 -10.218 -18.131 1.00 93.75 186 ALA A CA 1
ATOM 1496 C C . ALA A 1 186 ? 12.805 -8.857 -18.389 1.00 93.75 186 ALA A C 1
ATOM 1498 O O . ALA A 1 186 ? 14.017 -8.688 -18.253 1.00 93.75 186 ALA A O 1
ATOM 1499 N N . ASP A 1 187 ? 11.989 -7.865 -18.728 1.00 93.75 187 ASP A N 1
ATOM 1500 C CA . ASP A 1 187 ? 12.470 -6.509 -18.981 1.00 93.75 187 ASP A CA 1
ATOM 1501 C C . ASP A 1 187 ? 12.736 -5.768 -17.670 1.00 93.75 187 ASP A C 1
ATOM 1503 O O . ASP A 1 187 ? 13.699 -5.003 -17.552 1.00 93.75 187 ASP A O 1
ATOM 1507 N N . ILE A 1 188 ? 11.847 -5.978 -16.695 1.00 94.62 188 ILE A N 1
ATOM 1508 C CA . ILE A 1 188 ? 11.759 -5.180 -15.475 1.00 94.62 188 ILE A CA 1
ATOM 1509 C C . ILE A 1 188 ? 11.462 -6.089 -14.284 1.00 94.62 188 ILE A C 1
ATOM 1511 O O . ILE A 1 188 ? 10.667 -7.022 -14.396 1.00 94.62 188 ILE A O 1
ATOM 1515 N N . GLY A 1 189 ? 12.066 -5.800 -13.134 1.00 95.06 189 GLY A N 1
ATOM 1516 C CA . GLY A 1 189 ? 11.667 -6.370 -11.850 1.00 95.06 189 GLY A CA 1
ATOM 1517 C C . GLY A 1 189 ? 11.378 -5.292 -10.820 1.00 95.06 189 GLY A C 1
ATOM 1518 O O . GLY A 1 189 ? 12.070 -4.278 -10.778 1.00 95.06 189 GLY A O 1
ATOM 1519 N N . ILE A 1 190 ? 10.359 -5.509 -9.993 1.00 94.88 190 ILE A N 1
ATOM 1520 C CA . ILE A 1 190 ? 9.962 -4.584 -8.931 1.00 94.88 190 ILE A CA 1
ATOM 1521 C C . ILE A 1 190 ? 9.893 -5.340 -7.615 1.00 94.88 190 ILE A C 1
ATOM 1523 O O . ILE A 1 190 ? 9.328 -6.431 -7.553 1.00 94.88 190 ILE A O 1
ATOM 1527 N N . ILE A 1 191 ? 10.456 -4.745 -6.570 1.00 93.12 191 ILE A N 1
ATOM 1528 C CA . ILE A 1 191 ? 10.355 -5.220 -5.191 1.00 93.12 191 ILE A CA 1
ATOM 1529 C C . ILE A 1 191 ? 9.549 -4.188 -4.416 1.00 93.12 191 ILE A C 1
ATOM 1531 O O . ILE A 1 191 ? 9.890 -3.010 -4.477 1.00 93.12 191 ILE A O 1
ATOM 1535 N N . PHE A 1 192 ? 8.525 -4.627 -3.690 1.00 90.69 192 PHE A N 1
ATOM 1536 C CA . PHE A 1 192 ? 7.735 -3.781 -2.794 1.00 90.69 192 PHE A CA 1
ATOM 1537 C C . PHE A 1 192 ? 8.037 -4.116 -1.344 1.00 90.69 192 PHE A C 1
ATOM 1539 O O . PHE A 1 192 ? 8.157 -5.295 -1.020 1.00 90.69 192 PHE A O 1
ATOM 1546 N N . ASP A 1 193 ? 8.106 -3.113 -0.469 1.00 86.56 193 ASP A N 1
ATOM 1547 C CA . ASP A 1 193 ? 8.192 -3.359 0.971 1.00 86.56 193 ASP A CA 1
ATOM 1548 C C . ASP A 1 193 ? 6.896 -3.891 1.596 1.00 86.56 193 ASP A C 1
ATOM 1550 O O . ASP A 1 193 ? 5.837 -3.981 0.964 1.00 86.56 193 ASP A O 1
ATOM 1554 N N . LYS A 1 194 ? 7.002 -4.253 2.878 1.00 80.06 194 LYS A N 1
ATOM 1555 C CA . LYS A 1 194 ? 5.888 -4.769 3.676 1.00 80.06 194 LYS A CA 1
ATOM 1556 C C . LYS A 1 194 ? 4.811 -3.732 3.999 1.00 80.06 194 LYS A C 1
ATOM 1558 O O . LYS A 1 194 ? 3.717 -4.101 4.402 1.00 80.06 194 LYS A O 1
ATOM 1563 N N . TYR A 1 195 ? 5.099 -2.447 3.803 1.00 81.88 195 TYR A N 1
ATOM 1564 C CA . TYR A 1 195 ? 4.164 -1.353 4.070 1.00 81.88 195 TYR A CA 1
ATOM 1565 C C . TYR A 1 195 ? 3.415 -0.907 2.801 1.00 81.88 195 TYR A C 1
ATOM 1567 O O . TYR A 1 195 ? 2.353 -0.297 2.893 1.00 81.88 195 TYR A O 1
ATOM 1575 N N . GLY A 1 196 ? 3.958 -1.218 1.619 1.00 82.06 196 GLY A N 1
ATOM 1576 C CA . GLY A 1 196 ? 3.539 -0.677 0.327 1.00 82.06 196 GLY A CA 1
ATOM 1577 C C . GLY A 1 196 ? 4.093 0.725 0.035 1.00 82.06 196 GLY A C 1
ATOM 1578 O O . GLY A 1 196 ? 3.586 1.416 -0.851 1.00 82.06 196 GLY A O 1
ATOM 1579 N N . PHE A 1 197 ? 5.121 1.157 0.773 1.00 81.56 197 PHE A N 1
ATOM 1580 C CA . PHE A 1 197 ? 5.681 2.507 0.698 1.00 81.56 197 PHE A CA 1
ATOM 1581 C C . PHE A 1 197 ? 6.865 2.590 -0.232 1.00 81.56 197 PHE A C 1
ATOM 1583 O O . PHE A 1 197 ? 6.883 3.454 -1.105 1.00 81.56 197 PHE A O 1
ATOM 1590 N N . SER A 1 198 ? 7.854 1.728 -0.020 1.00 77.88 198 SER A N 1
ATOM 1591 C CA . SER A 1 198 ? 9.081 1.741 -0.793 1.00 77.88 198 SER A CA 1
ATOM 1592 C C . SER A 1 198 ? 9.093 0.703 -1.894 1.00 77.88 198 SER A C 1
ATOM 1594 O O . SER A 1 198 ? 8.437 -0.343 -1.822 1.00 77.88 198 SER A O 1
ATOM 1596 N N . LEU A 1 199 ? 9.879 1.013 -2.921 1.00 89.88 199 LEU A N 1
ATOM 1597 C CA . LEU A 1 199 ? 10.161 0.076 -3.985 1.00 89.88 199 LEU A CA 1
ATOM 1598 C C . LEU A 1 199 ? 11.614 0.106 -4.450 1.00 89.88 199 LEU A C 1
ATOM 1600 O O . LEU A 1 199 ? 12.350 1.081 -4.284 1.00 89.88 199 LEU A O 1
ATOM 1604 N N . LYS A 1 200 ? 12.004 -0.985 -5.101 1.00 93.56 200 LYS A N 1
ATOM 1605 C CA . LYS A 1 200 ? 13.195 -1.047 -5.948 1.00 93.56 200 LYS A CA 1
ATOM 1606 C C . LYS A 1 200 ? 12.783 -1.466 -7.342 1.00 93.56 200 LYS A C 1
ATOM 1608 O O . LYS A 1 200 ? 12.039 -2.436 -7.483 1.00 93.56 200 LYS A O 1
ATOM 1613 N N . ILE A 1 201 ? 13.293 -0.768 -8.351 1.00 94.69 201 ILE A N 1
ATOM 1614 C CA . ILE A 1 201 ? 13.097 -1.125 -9.756 1.00 94.69 201 ILE A CA 1
ATOM 1615 C C . ILE A 1 201 ? 14.420 -1.619 -10.319 1.00 94.69 201 ILE A C 1
ATOM 1617 O O . ILE A 1 201 ? 15.462 -0.999 -10.128 1.00 94.69 201 ILE A O 1
ATOM 1621 N N . PHE A 1 202 ? 14.362 -2.728 -11.040 1.00 95.50 202 PHE A N 1
ATOM 1622 C CA . PHE A 1 202 ? 15.464 -3.272 -11.809 1.00 95.50 202 PHE A CA 1
ATOM 1623 C C . PHE A 1 202 ? 15.092 -3.250 -13.282 1.00 95.50 202 PHE A C 1
ATOM 1625 O O . PHE A 1 202 ? 14.035 -3.755 -13.658 1.00 95.50 202 PHE A O 1
ATOM 1632 N N . LYS A 1 203 ? 15.970 -2.704 -14.120 1.00 92.88 203 LYS A N 1
ATOM 1633 C CA . LYS A 1 203 ? 15.899 -2.839 -15.574 1.00 92.88 203 LYS A CA 1
ATOM 1634 C C . LYS A 1 203 ? 16.945 -3.860 -15.982 1.00 92.88 203 LYS A C 1
ATOM 1636 O O . LYS A 1 203 ? 18.145 -3.592 -15.898 1.00 92.88 203 LYS A O 1
ATOM 1641 N N . ARG A 1 204 ? 16.489 -5.046 -16.391 1.00 86.81 204 ARG A N 1
ATOM 1642 C CA . ARG A 1 204 ? 17.341 -6.242 -16.473 1.00 86.81 204 ARG A CA 1
ATOM 1643 C C . ARG A 1 204 ? 18.046 -6.487 -15.125 1.00 86.81 204 ARG A C 1
ATOM 1645 O O . ARG A 1 204 ? 17.390 -6.712 -14.118 1.00 86.81 204 ARG A O 1
ATOM 1652 N N . ASP A 1 205 ? 19.369 -6.423 -15.071 1.00 84.06 205 ASP A N 1
ATOM 1653 C CA . ASP A 1 205 ? 20.188 -6.690 -13.885 1.00 84.06 205 ASP A CA 1
ATOM 1654 C C . ASP A 1 205 ? 20.603 -5.431 -13.097 1.00 84.06 205 ASP A C 1
ATOM 1656 O O . ASP A 1 205 ? 21.193 -5.545 -12.013 1.00 84.06 205 ASP A O 1
ATOM 1660 N N . LYS A 1 206 ? 20.273 -4.237 -13.606 1.00 92.88 206 LYS A N 1
ATOM 1661 C CA . LYS A 1 206 ? 20.663 -2.948 -13.019 1.00 92.88 206 LYS A CA 1
ATOM 1662 C C . LYS A 1 206 ? 19.531 -2.343 -12.201 1.00 92.88 206 LYS A C 1
ATOM 1664 O O . LYS A 1 206 ? 18.409 -2.232 -12.686 1.00 92.88 206 LYS A O 1
ATOM 1669 N N . GLU A 1 207 ? 19.844 -1.953 -10.968 1.00 95.38 207 GLU A N 1
ATOM 1670 C CA . GLU A 1 207 ? 18.939 -1.162 -10.128 1.00 95.38 207 GLU A CA 1
ATOM 1671 C C . GLU A 1 207 ? 18.825 0.249 -10.715 1.00 95.38 207 GLU A C 1
ATOM 1673 O O . GLU A 1 207 ? 19.836 0.851 -11.075 1.00 95.38 207 GLU A O 1
ATOM 1678 N N . VAL A 1 208 ? 17.596 0.734 -10.846 1.00 94.88 208 VAL A N 1
ATOM 1679 C CA . VAL A 1 208 ? 17.276 2.079 -11.331 1.00 94.88 208 VAL A CA 1
ATOM 1680 C C . VAL A 1 208 ? 17.465 3.061 -10.180 1.00 94.88 208 VAL A C 1
ATOM 1682 O O . VAL A 1 208 ? 17.040 2.787 -9.055 1.00 94.88 208 VAL A O 1
ATOM 1685 N N 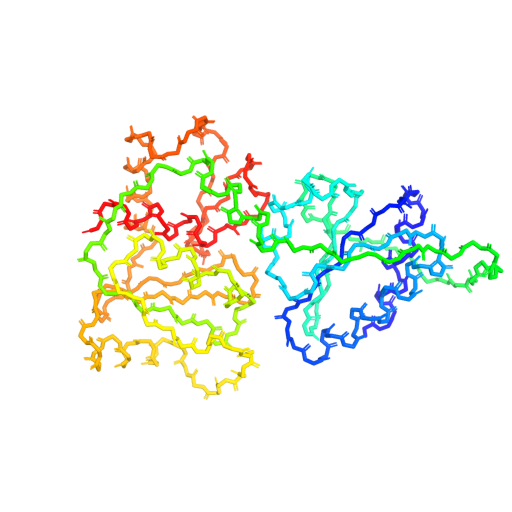. THR A 1 209 ? 18.099 4.201 -10.444 1.00 94.81 209 THR A N 1
ATOM 1686 C CA . THR A 1 209 ? 18.369 5.193 -9.395 1.00 94.81 209 THR A CA 1
ATOM 1687 C C . THR A 1 209 ? 17.116 6.007 -9.037 1.00 94.81 209 THR A C 1
ATOM 1689 O O . THR A 1 209 ? 16.207 6.141 -9.863 1.00 94.81 209 THR A O 1
ATOM 1692 N N . PRO A 1 210 ? 17.047 6.603 -7.829 1.00 93.25 210 PRO A N 1
ATOM 1693 C CA . PRO A 1 210 ? 15.951 7.502 -7.463 1.00 93.25 210 PRO A CA 1
ATOM 1694 C C . PRO A 1 210 ? 15.775 8.660 -8.459 1.00 93.25 210 PRO A C 1
ATOM 1696 O O . PRO A 1 210 ? 14.652 9.060 -8.757 1.00 93.25 210 PRO A O 1
ATOM 1699 N N . GLU A 1 211 ? 16.880 9.194 -8.987 1.00 94.62 211 GLU A N 1
ATOM 1700 C CA . GLU A 1 211 ? 16.891 10.258 -9.993 1.00 94.62 211 GLU A CA 1
ATOM 1701 C C . GLU A 1 211 ? 16.223 9.808 -11.298 1.00 94.62 211 GLU A C 1
ATOM 1703 O O . GLU A 1 211 ? 15.329 10.490 -11.794 1.00 94.62 211 GLU A O 1
ATOM 1708 N N . GLU A 1 212 ? 16.585 8.629 -11.809 1.00 93.88 212 GLU A N 1
ATOM 1709 C CA . GLU A 1 212 ? 15.978 8.062 -13.018 1.00 93.88 212 GLU A CA 1
ATOM 1710 C C . GLU A 1 212 ? 14.481 7.778 -12.828 1.00 93.88 212 GLU A C 1
ATOM 1712 O O . GLU A 1 212 ? 13.680 8.001 -13.743 1.00 93.88 212 GLU A O 1
ATOM 1717 N N . ILE A 1 213 ? 14.089 7.306 -11.637 1.00 94.31 213 ILE A N 1
ATOM 1718 C CA . ILE A 1 213 ? 12.681 7.095 -11.284 1.00 94.31 213 ILE A CA 1
ATOM 1719 C C . ILE A 1 213 ? 11.927 8.425 -11.331 1.00 94.31 213 ILE A C 1
ATOM 1721 O O . ILE A 1 213 ? 10.887 8.532 -11.989 1.00 94.31 213 ILE A O 1
ATOM 1725 N N . TRP A 1 214 ? 12.462 9.453 -10.671 1.00 93.88 214 TRP A N 1
ATOM 1726 C CA . TRP A 1 214 ? 11.816 10.756 -10.590 1.00 93.88 214 TRP A CA 1
ATOM 1727 C C . TRP A 1 214 ? 11.712 11.459 -11.942 1.00 93.88 214 TRP A C 1
ATOM 1729 O O . TRP A 1 214 ? 10.666 12.025 -12.255 1.00 93.88 214 TRP A O 1
ATOM 1739 N N . ASP A 1 215 ? 12.746 11.382 -12.778 1.00 93.00 215 ASP A N 1
ATOM 1740 C CA . ASP A 1 215 ? 12.737 11.983 -14.113 1.00 93.00 215 ASP A CA 1
ATOM 1741 C C . ASP A 1 215 ? 11.626 11.398 -14.993 1.00 93.00 215 ASP A C 1
ATOM 1743 O O . ASP A 1 215 ? 10.895 12.132 -15.670 1.00 93.00 215 ASP A O 1
ATOM 1747 N N . LYS A 1 216 ? 11.438 10.075 -14.940 1.00 91.88 216 LYS A N 1
ATOM 1748 C CA . LYS A 1 216 ? 10.357 9.390 -15.661 1.00 91.88 216 LYS A CA 1
ATOM 1749 C C . LYS A 1 216 ? 8.983 9.770 -15.126 1.00 91.88 216 LYS A C 1
ATOM 1751 O O . LYS A 1 216 ? 8.093 10.059 -15.923 1.00 91.88 216 LYS A O 1
ATOM 1756 N N . ILE A 1 217 ? 8.819 9.844 -13.807 1.00 91.69 217 ILE A N 1
ATOM 1757 C CA . ILE A 1 217 ? 7.561 10.282 -13.192 1.00 91.69 217 ILE A CA 1
ATOM 1758 C C . ILE A 1 217 ? 7.245 11.724 -13.590 1.00 91.69 217 ILE A C 1
ATOM 1760 O O . ILE A 1 217 ? 6.136 11.998 -14.039 1.00 91.69 217 ILE A O 1
ATOM 1764 N N . ASN A 1 218 ? 8.212 12.640 -13.509 1.00 90.38 218 ASN A N 1
ATOM 1765 C CA . ASN A 1 218 ? 8.037 14.032 -13.927 1.00 90.38 218 ASN A CA 1
ATOM 1766 C C . ASN A 1 218 ? 7.583 14.151 -15.378 1.00 90.38 218 ASN A C 1
ATOM 1768 O O . ASN A 1 218 ? 6.729 14.983 -15.692 1.00 90.38 218 ASN A O 1
ATOM 1772 N N . LYS A 1 219 ? 8.143 13.323 -16.264 1.00 90.31 219 LYS A N 1
ATOM 1773 C CA . LYS A 1 219 ? 7.694 13.244 -17.652 1.00 90.31 219 LYS A CA 1
ATOM 1774 C C . LYS A 1 219 ? 6.230 12.794 -17.733 1.00 90.31 219 LYS A C 1
ATOM 1776 O O . LYS A 1 219 ? 5.433 13.508 -18.337 1.00 90.31 219 LYS A O 1
ATOM 1781 N N . SER A 1 220 ? 5.855 11.715 -17.043 1.00 88.81 220 SER A N 1
ATOM 1782 C CA . SER A 1 220 ? 4.468 11.219 -16.980 1.00 88.81 220 SER A CA 1
ATOM 1783 C C . SER A 1 220 ? 3.483 12.274 -16.481 1.00 88.81 220 SER A C 1
ATOM 1785 O O . SER A 1 220 ? 2.387 12.423 -17.024 1.00 88.81 220 SER A O 1
ATOM 1787 N N . LEU A 1 221 ? 3.875 13.054 -15.473 1.00 87.25 221 LEU A N 1
ATOM 1788 C CA . LEU A 1 221 ? 3.050 14.138 -14.946 1.00 87.25 221 LEU A CA 1
ATOM 1789 C C . LEU A 1 221 ? 2.870 15.271 -15.966 1.00 87.25 221 LEU A C 1
ATOM 1791 O O . LEU A 1 221 ? 1.755 15.756 -16.142 1.00 87.25 221 LEU A O 1
ATOM 1795 N N . LYS A 1 222 ? 3.935 15.664 -16.681 1.00 87.62 222 LYS A N 1
ATOM 1796 C CA . LYS A 1 222 ? 3.871 16.688 -17.745 1.00 87.62 222 LYS A CA 1
ATOM 1797 C C . LYS A 1 222 ? 3.032 16.244 -18.944 1.00 87.62 222 LYS A C 1
ATOM 1799 O O . LYS A 1 222 ? 2.419 17.079 -19.600 1.00 87.62 222 LYS A O 1
ATOM 1804 N N . GLU A 1 223 ? 2.978 14.943 -19.213 1.00 86.50 223 GLU A N 1
ATOM 1805 C CA . GLU A 1 223 ? 2.162 14.354 -20.279 1.00 86.50 223 GLU A CA 1
ATOM 1806 C C . GLU A 1 223 ? 0.698 14.097 -19.862 1.00 86.50 223 GLU A C 1
ATOM 1808 O O . GLU A 1 223 ? -0.055 13.477 -20.611 1.00 86.50 223 GLU A O 1
ATOM 1813 N N . ASN A 1 224 ? 0.263 14.594 -18.695 1.00 81.25 224 ASN A N 1
ATOM 1814 C CA . ASN A 1 224 ? -1.106 14.456 -18.176 1.00 81.25 224 ASN A CA 1
ATOM 1815 C C . ASN A 1 224 ? -1.579 12.996 -18.046 1.00 81.25 224 ASN A C 1
ATOM 1817 O O . ASN A 1 224 ? -2.762 12.687 -18.209 1.00 81.25 224 ASN A O 1
ATOM 1821 N N . VAL A 1 225 ? -0.660 12.082 -17.716 1.00 86.06 225 VAL A N 1
ATOM 1822 C CA . VAL A 1 225 ? -0.982 10.668 -17.456 1.00 86.06 225 VAL A CA 1
ATOM 1823 C C . VAL A 1 225 ? -1.942 10.520 -16.269 1.00 86.06 225 VAL A C 1
ATOM 1825 O O . VAL A 1 225 ? -2.775 9.609 -16.254 1.00 86.06 225 VAL A O 1
ATOM 1828 N N . LEU A 1 226 ? -1.866 11.437 -15.301 1.00 84.69 226 LEU A N 1
ATOM 1829 C CA . LEU A 1 226 ? -2.792 11.519 -14.179 1.00 84.69 226 LEU A CA 1
ATOM 1830 C C . LEU A 1 226 ? -3.849 12.607 -14.384 1.00 84.69 226 LEU A C 1
ATOM 1832 O O . LEU A 1 226 ? -3.537 13.785 -14.555 1.00 84.69 226 LEU A O 1
ATOM 1836 N N . LYS A 1 227 ? -5.120 12.216 -14.296 1.00 80.06 227 LYS A N 1
ATOM 1837 C CA . LYS A 1 227 ? -6.270 13.118 -14.397 1.00 80.06 227 LYS A CA 1
ATOM 1838 C C . LYS A 1 227 ? -6.426 13.940 -13.122 1.00 80.06 227 LYS A C 1
ATOM 1840 O O . LYS A 1 227 ? -6.372 13.406 -12.018 1.00 80.06 227 LYS A O 1
ATOM 1845 N N . GLY A 1 228 ? -6.691 15.238 -13.280 1.00 70.88 228 GLY A N 1
ATOM 1846 C CA . GLY A 1 228 ? -6.987 16.128 -12.153 1.00 70.88 228 GLY A CA 1
ATOM 1847 C C . GLY A 1 228 ? -5.797 16.380 -11.219 1.00 70.88 228 GLY A C 1
ATOM 1848 O O . GLY A 1 228 ? -5.999 16.709 -10.046 1.00 70.88 228 GLY A O 1
ATOM 1849 N N . VAL A 1 229 ? -4.565 16.217 -11.713 1.00 73.81 229 VAL A N 1
ATOM 1850 C CA . VAL A 1 229 ? -3.350 16.486 -10.940 1.00 73.81 229 VAL A CA 1
ATOM 1851 C C . VAL A 1 229 ? -3.006 17.965 -10.928 1.00 73.81 229 VAL A C 1
ATOM 1853 O O . VAL A 1 229 ? -2.935 18.621 -11.961 1.00 73.81 229 VAL A O 1
ATOM 1856 N N . GLN A 1 230 ? -2.721 18.454 -9.725 1.00 74.75 230 GLN A N 1
ATOM 1857 C CA . GLN A 1 230 ? -1.925 19.651 -9.493 1.00 74.75 230 GLN A CA 1
ATOM 1858 C C . GLN A 1 230 ? -0.583 19.184 -8.925 1.00 74.75 230 GLN A C 1
ATOM 1860 O O . GLN A 1 230 ? -0.565 18.398 -7.975 1.00 74.75 230 GLN A O 1
ATOM 1865 N N . PHE A 1 231 ? 0.529 19.628 -9.516 1.00 72.62 231 PHE A N 1
ATOM 1866 C CA . PHE A 1 231 ? 1.882 19.180 -9.148 1.00 72.62 231 PHE A CA 1
ATOM 1867 C C . PHE A 1 231 ? 2.206 19.383 -7.661 1.00 72.62 231 PHE A C 1
ATOM 1869 O O . PHE A 1 231 ? 2.922 18.576 -7.082 1.00 72.62 231 PHE A O 1
ATOM 1876 N N . GLU A 1 232 ? 1.625 20.403 -7.028 1.00 77.75 232 GLU A N 1
ATOM 1877 C CA . GLU A 1 232 ? 1.781 20.698 -5.595 1.00 77.75 232 GLU A CA 1
ATOM 1878 C C . GLU A 1 232 ? 1.296 19.576 -4.663 1.00 77.75 232 GLU A C 1
ATOM 1880 O O . GLU A 1 232 ? 1.703 19.504 -3.509 1.00 77.75 232 GLU A O 1
ATOM 1885 N N . CYS A 1 233 ? 0.445 18.673 -5.158 1.00 81.75 233 CYS A N 1
ATOM 1886 C CA . CYS A 1 233 ? -0.050 17.535 -4.387 1.00 81.75 233 CYS A CA 1
ATOM 1887 C C . CYS A 1 233 ? 0.914 16.336 -4.394 1.00 81.75 233 CYS A C 1
ATOM 1889 O O . CYS A 1 233 ? 0.597 15.319 -3.776 1.00 81.75 233 CYS A O 1
ATOM 1891 N N . ILE A 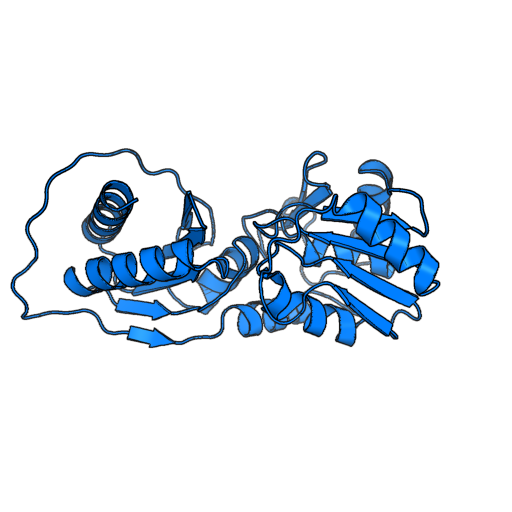1 234 ? 2.026 16.405 -5.138 1.00 88.31 234 ILE A N 1
ATOM 1892 C CA . ILE A 1 234 ? 2.955 15.290 -5.344 1.00 88.31 234 ILE A CA 1
ATOM 1893 C C . ILE A 1 234 ? 4.316 15.621 -4.737 1.00 88.31 234 ILE A C 1
ATOM 1895 O O . ILE A 1 234 ? 4.951 16.610 -5.093 1.00 88.31 234 ILE A O 1
ATOM 1899 N N . SER A 1 235 ? 4.802 14.735 -3.873 1.00 90.44 235 SER A N 1
ATOM 1900 C CA . SER A 1 235 ? 6.167 14.773 -3.346 1.00 90.44 235 SER A CA 1
ATOM 1901 C C . SER A 1 235 ? 6.856 13.432 -3.566 1.00 90.44 235 SER A C 1
ATOM 1903 O O . SER A 1 235 ? 6.263 12.396 -3.269 1.00 90.44 235 SER A O 1
ATOM 1905 N N . PHE A 1 236 ? 8.102 13.442 -4.042 1.00 92.19 236 PHE A N 1
ATOM 1906 C CA . PHE A 1 236 ? 8.916 12.235 -4.198 1.00 92.19 236 PHE A CA 1
ATOM 1907 C C . PHE A 1 236 ? 9.869 12.054 -3.018 1.00 92.19 236 PHE A C 1
ATOM 1909 O O . PHE A 1 236 ? 10.667 12.941 -2.710 1.00 92.19 236 PHE A O 1
ATOM 1916 N N . ASP A 1 237 ? 9.808 10.888 -2.383 1.00 88.81 237 ASP A N 1
ATOM 1917 C CA . ASP A 1 237 ? 10.742 10.474 -1.347 1.00 88.81 237 ASP A CA 1
ATOM 1918 C C . ASP A 1 237 ? 11.849 9.612 -1.966 1.00 88.81 237 ASP A C 1
ATOM 1920 O O . ASP A 1 237 ? 11.647 8.445 -2.307 1.00 88.81 237 ASP A O 1
ATOM 1924 N N . LYS A 1 238 ? 13.050 10.189 -2.078 1.00 89.75 238 LYS A N 1
ATOM 1925 C CA . LYS A 1 238 ? 14.227 9.508 -2.635 1.00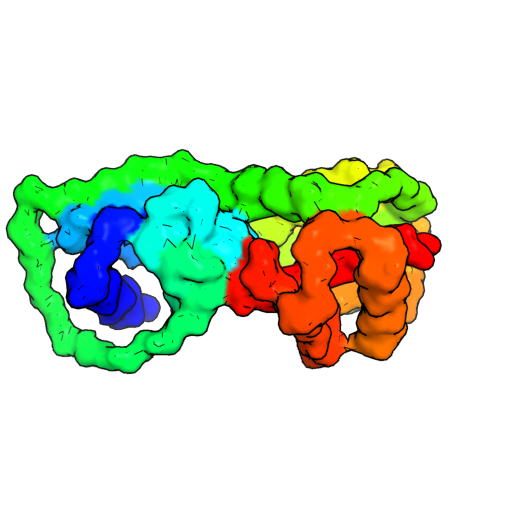 89.75 238 LYS A CA 1
ATOM 1926 C C . LYS A 1 238 ? 14.679 8.291 -1.827 1.00 89.75 238 LYS A C 1
ATOM 1928 O O . LYS A 1 238 ? 15.328 7.417 -2.384 1.00 89.75 238 LYS A O 1
ATOM 1933 N N . LYS A 1 239 ? 14.397 8.234 -0.522 1.00 85.75 239 LYS A N 1
ATOM 1934 C CA . LYS A 1 239 ? 14.796 7.088 0.313 1.00 85.75 239 LYS A CA 1
ATOM 1935 C C . LYS A 1 239 ? 13.879 5.897 0.082 1.00 85.75 239 LYS A C 1
ATOM 1937 O O . LYS A 1 239 ? 14.333 4.760 0.136 1.00 85.75 239 LYS A O 1
ATOM 1942 N N . LEU A 1 240 ? 12.600 6.167 -0.165 1.00 85.06 240 LEU A N 1
ATOM 1943 C CA . LEU A 1 240 ? 11.593 5.143 -0.430 1.00 85.06 240 LEU A CA 1
ATOM 1944 C C . LEU A 1 240 ? 11.441 4.850 -1.930 1.00 85.06 240 LEU A C 1
ATOM 1946 O O . LEU A 1 240 ? 10.779 3.883 -2.293 1.00 85.06 240 LEU A O 1
ATOM 1950 N N . ASN A 1 241 ? 12.050 5.662 -2.799 1.00 89.81 241 ASN A N 1
ATOM 1951 C CA . ASN A 1 241 ? 11.839 5.643 -4.246 1.00 89.81 241 ASN A CA 1
ATOM 1952 C C . ASN A 1 241 ? 10.361 5.728 -4.619 1.00 89.81 241 ASN A C 1
ATOM 1954 O O . ASN A 1 241 ? 9.929 5.040 -5.534 1.00 89.81 241 ASN A O 1
ATOM 1958 N N . SER A 1 242 ? 9.579 6.532 -3.901 1.00 91.06 242 SER A N 1
ATOM 1959 C CA . SER A 1 242 ? 8.120 6.508 -3.984 1.00 91.06 242 SER A CA 1
ATOM 1960 C C . SER A 1 242 ? 7.525 7.905 -3.917 1.00 91.06 242 SER A C 1
ATOM 1962 O O . SER A 1 242 ? 8.122 8.816 -3.343 1.00 91.06 242 SER A O 1
ATOM 1964 N N . ILE A 1 243 ? 6.360 8.088 -4.535 1.00 91.19 243 ILE A N 1
ATOM 1965 C CA . ILE A 1 243 ? 5.606 9.333 -4.470 1.00 91.19 243 ILE A CA 1
ATOM 1966 C C . ILE A 1 243 ? 4.521 9.265 -3.406 1.00 91.19 243 ILE A C 1
ATOM 1968 O O . ILE A 1 243 ? 3.797 8.282 -3.276 1.00 91.19 243 ILE A O 1
ATOM 1972 N N . LYS A 1 244 ? 4.332 10.384 -2.721 1.00 88.88 244 LYS A N 1
ATOM 1973 C CA . LYS A 1 244 ? 3.116 10.694 -1.981 1.00 88.88 244 LYS A CA 1
ATOM 1974 C C . LYS A 1 244 ? 2.278 11.640 -2.832 1.00 88.88 244 LYS A C 1
ATOM 1976 O O . LYS A 1 244 ? 2.723 12.743 -3.142 1.00 88.88 244 LYS A O 1
ATOM 1981 N N . TYR A 1 245 ? 1.083 11.195 -3.2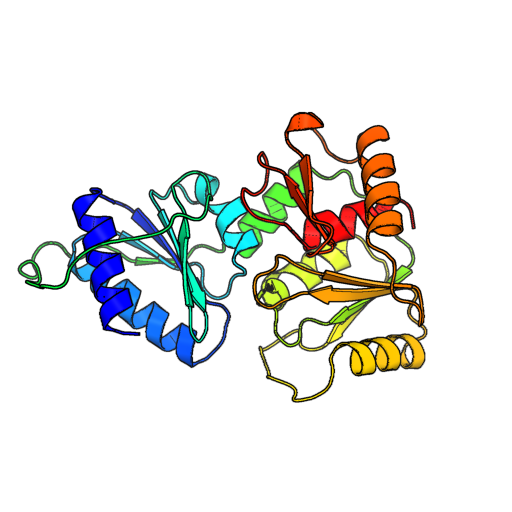17 1.00 88.19 245 TYR A N 1
ATOM 1982 C CA . TYR A 1 245 ? 0.104 11.997 -3.952 1.00 88.19 245 TYR A CA 1
ATOM 1983 C C . TYR A 1 245 ? -1.132 12.216 -3.085 1.00 88.19 245 TYR A C 1
ATOM 1985 O O . TYR A 1 245 ? -2.031 11.381 -3.063 1.00 88.19 245 TYR A O 1
ATOM 1993 N N . THR A 1 246 ? -1.201 13.353 -2.396 1.00 83.50 246 THR A N 1
ATOM 1994 C CA . THR A 1 246 ? -2.156 13.594 -1.296 1.00 83.50 246 THR A CA 1
ATOM 1995 C C . THR A 1 246 ? -3.632 13.573 -1.694 1.00 83.50 246 THR A C 1
ATOM 1997 O O . THR A 1 246 ? -4.488 13.414 -0.832 1.00 83.50 246 THR A O 1
ATOM 2000 N N . ARG A 1 247 ? -3.965 13.692 -2.986 1.00 83.56 247 ARG A N 1
ATOM 2001 C CA . ARG A 1 247 ? -5.351 13.516 -3.467 1.00 83.56 247 ARG A CA 1
ATOM 2002 C C . ARG A 1 247 ? -5.756 12.052 -3.635 1.00 83.56 247 ARG A C 1
ATOM 2004 O O . ARG A 1 247 ? -6.946 11.775 -3.754 1.00 83.56 247 ARG A O 1
ATOM 2011 N N . PHE A 1 248 ? -4.783 11.148 -3.696 1.00 82.12 248 PHE A N 1
ATOM 2012 C CA . PHE A 1 248 ? -4.991 9.715 -3.866 1.00 82.12 248 PHE A CA 1
ATOM 2013 C C . PHE A 1 248 ? -4.666 8.939 -2.589 1.00 82.12 248 PHE A C 1
ATOM 2015 O O . PHE A 1 248 ? -5.504 8.189 -2.110 1.00 82.12 248 PHE A O 1
ATOM 2022 N N . SER A 1 249 ? -3.475 9.152 -2.026 1.00 79.25 249 SER A N 1
ATOM 2023 C CA . SER A 1 249 ? -3.009 8.545 -0.780 1.00 79.25 249 SER A CA 1
ATOM 2024 C C . SER A 1 249 ? -2.225 9.568 0.035 1.00 79.25 249 SER A C 1
ATOM 2026 O O . SER A 1 249 ? -1.401 10.319 -0.491 1.00 79.25 249 SER A O 1
ATOM 2028 N N . TYR A 1 250 ? -2.442 9.582 1.347 1.00 83.62 250 TYR A N 1
ATOM 2029 C CA . TYR A 1 250 ? -1.686 10.441 2.263 1.00 83.62 250 TYR A CA 1
ATOM 2030 C C . TYR A 1 250 ? -0.378 9.798 2.740 1.00 83.62 250 TYR A C 1
ATOM 2032 O O . TYR A 1 250 ? 0.375 10.396 3.519 1.00 83.62 250 TYR A O 1
ATOM 2040 N N . THR A 1 251 ? -0.076 8.610 2.227 1.00 84.69 251 THR A N 1
ATOM 2041 C CA . THR A 1 251 ? 1.181 7.889 2.417 1.00 84.69 251 THR A CA 1
ATOM 2042 C C . THR A 1 251 ? 1.926 7.756 1.085 1.00 84.69 251 THR A C 1
ATOM 2044 O O . THR A 1 251 ? 1.430 8.181 0.039 1.00 84.69 251 THR A O 1
ATOM 2047 N N . ASN A 1 252 ? 3.152 7.231 1.122 1.00 86.06 252 ASN A N 1
ATOM 2048 C CA . ASN A 1 252 ? 3.889 6.925 -0.102 1.00 86.06 252 ASN A CA 1
ATOM 2049 C C . ASN A 1 252 ? 3.240 5.729 -0.806 1.00 86.06 252 ASN A C 1
ATOM 2051 O O . ASN A 1 252 ? 2.900 4.745 -0.155 1.00 86.06 252 ASN A O 1
ATOM 2055 N N . ASP A 1 253 ? 3.070 5.815 -2.122 1.00 90.38 253 ASP A N 1
ATOM 2056 C CA . ASP A 1 253 ? 2.379 4.802 -2.907 1.00 90.38 253 ASP A CA 1
ATOM 2057 C C . ASP A 1 253 ? 3.305 4.175 -3.949 1.00 90.38 253 ASP A C 1
ATOM 2059 O O . ASP A 1 253 ? 3.569 4.728 -5.025 1.00 90.38 253 ASP A O 1
ATOM 2063 N N . ALA A 1 254 ? 3.784 2.975 -3.631 1.00 91.56 254 ALA A N 1
ATOM 2064 C CA . ALA A 1 254 ? 4.743 2.284 -4.471 1.00 91.56 254 ALA A CA 1
ATOM 2065 C C . ALA A 1 254 ? 4.152 1.783 -5.805 1.00 91.56 254 ALA A C 1
ATOM 2067 O O . ALA A 1 254 ? 4.863 1.729 -6.815 1.00 91.56 254 ALA A O 1
ATOM 2068 N N . ILE A 1 255 ? 2.860 1.433 -5.852 1.00 94.31 255 ILE A N 1
ATOM 2069 C CA . ILE A 1 255 ? 2.207 0.953 -7.081 1.00 94.31 255 ILE A CA 1
ATOM 2070 C C . ILE A 1 255 ? 2.031 2.108 -8.058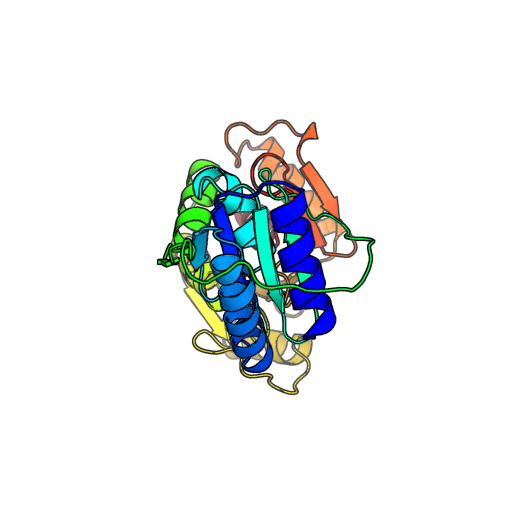 1.00 94.31 255 ILE A C 1
ATOM 2072 O O . ILE A 1 255 ? 2.431 1.992 -9.215 1.00 94.31 255 ILE A O 1
ATOM 2076 N N . LEU A 1 256 ? 1.469 3.228 -7.605 1.00 93.38 256 LEU A N 1
ATOM 2077 C CA . LEU A 1 256 ? 1.296 4.419 -8.424 1.00 93.38 256 LEU A CA 1
ATOM 2078 C C . LEU A 1 256 ? 2.649 4.914 -8.941 1.00 93.38 256 LEU A C 1
ATOM 2080 O O . LEU A 1 256 ? 2.779 5.185 -10.134 1.00 93.38 256 LEU A O 1
ATOM 2084 N N . THR A 1 257 ? 3.669 4.953 -8.079 1.00 93.19 257 THR A N 1
ATOM 2085 C CA . THR A 1 257 ? 5.040 5.299 -8.482 1.00 93.19 257 THR A CA 1
ATOM 2086 C C . THR A 1 257 ? 5.537 4.394 -9.605 1.00 93.19 257 THR A C 1
ATOM 2088 O O . THR A 1 257 ? 5.992 4.876 -10.642 1.00 93.19 257 THR A O 1
ATOM 2091 N N . SER A 1 258 ? 5.399 3.079 -9.422 1.00 93.69 258 SER A N 1
ATOM 2092 C CA . SER A 1 258 ? 5.800 2.084 -10.416 1.00 93.69 258 SER A CA 1
ATOM 2093 C C . SER A 1 258 ? 5.071 2.289 -11.741 1.00 93.69 258 SER A C 1
ATOM 2095 O O . SER A 1 258 ? 5.696 2.316 -12.792 1.00 93.69 258 SER A O 1
ATOM 2097 N N . LEU A 1 259 ? 3.751 2.472 -11.719 1.00 93.06 259 LEU A N 1
ATOM 2098 C CA . LEU A 1 259 ? 2.968 2.678 -12.936 1.00 93.06 259 LEU A CA 1
ATOM 2099 C C . LEU A 1 259 ? 3.409 3.942 -13.677 1.00 93.06 259 LEU A C 1
ATOM 2101 O O . LEU A 1 259 ? 3.623 3.895 -14.885 1.00 93.06 259 LEU A O 1
ATOM 2105 N N . LEU A 1 260 ? 3.611 5.049 -12.962 1.00 91.56 260 LEU A N 1
ATOM 2106 C CA . LEU A 1 260 ? 4.076 6.302 -13.557 1.00 91.56 260 LEU A CA 1
ATOM 2107 C C . LEU A 1 260 ? 5.479 6.191 -14.142 1.00 91.56 260 LEU A C 1
ATOM 2109 O O . LEU A 1 260 ? 5.723 6.752 -15.206 1.00 91.56 260 LEU A O 1
ATOM 2113 N N . TYR A 1 261 ? 6.380 5.465 -13.483 1.00 91.81 261 TYR A N 1
ATOM 2114 C CA . TYR A 1 261 ? 7.706 5.183 -14.021 1.00 91.81 261 TYR A CA 1
ATOM 2115 C C . TYR A 1 261 ? 7.619 4.408 -15.345 1.00 91.81 261 TYR A C 1
ATOM 2117 O O . TYR A 1 261 ? 8.302 4.736 -16.316 1.00 91.81 261 TYR A O 1
ATOM 2125 N N . LEU A 1 262 ? 6.746 3.399 -15.402 1.00 89.38 262 LEU A N 1
ATOM 2126 C CA . LEU A 1 262 ? 6.726 2.425 -16.491 1.00 89.38 262 LEU A CA 1
ATOM 2127 C C . LEU A 1 262 ? 5.956 2.871 -17.735 1.00 89.38 262 LEU A C 1
ATOM 2129 O O . LEU A 1 262 ? 6.171 2.317 -18.807 1.00 89.38 262 LEU A O 1
ATOM 2133 N N . ILE A 1 263 ? 5.077 3.869 -17.638 1.00 83.12 263 ILE A N 1
ATOM 2134 C CA . ILE A 1 263 ? 4.276 4.345 -18.783 1.00 83.12 263 ILE A CA 1
ATOM 2135 C C . ILE A 1 263 ? 5.141 4.893 -19.937 1.00 83.12 263 ILE A C 1
ATOM 2137 O O . ILE A 1 263 ? 4.695 4.921 -21.085 1.00 83.12 263 ILE A O 1
ATOM 2141 N N . HIS A 1 264 ? 6.392 5.272 -19.661 1.00 70.94 264 HIS A N 1
ATOM 2142 C CA . HIS A 1 264 ? 7.372 5.737 -20.653 1.00 70.94 264 HIS A CA 1
ATOM 2143 C C . HIS A 1 264 ? 8.569 4.804 -20.831 1.00 70.94 264 HIS A C 1
ATOM 2145 O O . HIS A 1 264 ? 9.628 5.239 -21.305 1.00 70.94 264 HIS A O 1
ATOM 2151 N N . GLU A 1 265 ? 8.433 3.559 -20.395 1.00 66.56 265 GLU A N 1
ATOM 2152 C CA . GLU A 1 265 ? 9.435 2.517 -20.563 1.00 66.56 265 GLU A CA 1
ATOM 2153 C C . GLU A 1 265 ? 9.070 1.622 -21.738 1.00 66.56 265 GLU A C 1
ATOM 2155 O O . GLU A 1 265 ? 9.956 1.447 -22.606 1.00 66.56 265 GLU A O 1
#

pLDDT: mean 86.07, std 12.42, range [32.94, 97.75]

Sequence (265 aa):
MDKEIIKISNFLYENKAEIVAVCYDGSEIAFRDKNLLEAYIMGKGIDVIDCDICALNVLSASIKKLDVDFGISVLENEIFIMNRYGEIIKINGKDEFKLKTWKEIGEKESRDANLIYMKELFKILSLKNINKHLILNLNFSPLFKVAPYIFRKVFSKVTTLNATNIITINYDPVTLTKSMIKAYNADIGIIFDKYGFSLKIFKRDKEVTPEEIWDKINKSLKENVLKGVQFECISFDKKLNSIKYTRFSYTNDAILTSLLYLIHE

Secondary structure (DSSP, 8-state):
-HHHHHHHHHHHHHTT-SEEEEEE-S-HHHHHHHHHHHHHHHTTT-EEEEEEE--HHHHHHHHHHHT-SEEEEEETTEEEEEETTS-EE---------PPPTT-PPPEEE--HHHHHHHHHHHHB----EEEEEEEE-TT-GGGGTHHHHHHTTEEEEEEESSSS-----S-HHHHHHHHHHHTT-SEEEEE-SSS--EEEEETTEEPPHHHHHHHHHHHHHTT-BTT--GGGEEEETTTTEEEETTT-SSEEHHHHHHHHHTT-

Radius of gyration: 19.25 Å; chains: 1; bounding box: 46×38×57 Å

Foldseek 3Di:
DLQVLLLVLVVCLVVVWAEEEEEELQDPQQVVSRVVSLQSNQLSLHAYAYQYQDFLQLQQLCLLVVVGQWYWYGYNPDIWIAGSNSATDDDDDDDDDDGDPPPRGYYYDYDHSLVSLLVLLVVFFDADADAFAEEEECLQASCLQHLVVNVVVRYPHYHYDPSDHNDNDPDDSLVVQLVCCVVVVGQKYKYAHSRQAAMWIDGNNDTDALVLLVVQLVVLVVVSRTPPDDCVQWDADRVRSFIGRSVRGNGTHNSSSVRSNRRVD